Protein AF-C7JCH3-F1 (afdb_monomer_lite)

Organism: Acetobacter pasteurianus (strain NBRC 105184 / IFO 3283-01) (NCBI:txid634452)

Secondary structure (DSSP, 8-state):
---EEEEESSHHHHHHHHHHHHHHHTSTTTTTS-TTTTSS-EEEEE-SSHHHHHHHHHHHHHHHHHHS-EEEEE-SSHHHHHHHHHHHHHHHHTT----BTTTEEESBTTB-GGGGS-HHHHHHHHHH-GGGEEEEEE-TTS-EEEEEE-GGGHHHHHHHHHHHHHT-SSSGGGHHHHHHHHHHHHHHHHHHHHHHS---

pLDDT: mean 92.17, std 7.82, range [43.47, 97.75]

Structure (mmCIF, N/CA/C/O backbone):
data_AF-C7JCH3-F1
#
_entry.id   AF-C7JCH3-F1
#
loop_
_atom_site.group_PDB
_atom_site.id
_atom_site.type_symbol
_atom_site.label_atom_id
_atom_site.label_alt_id
_atom_site.label_comp_id
_atom_s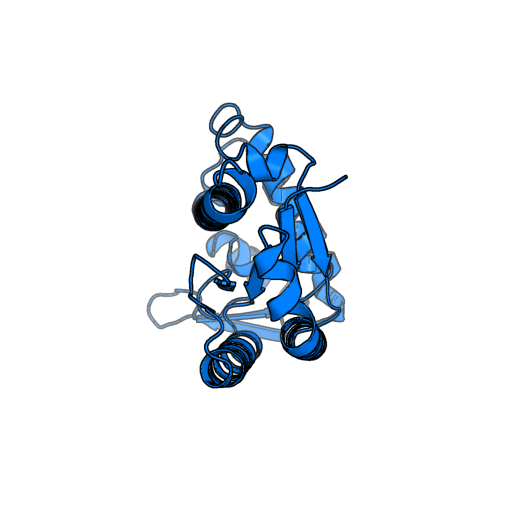ite.label_asym_id
_atom_site.label_entity_id
_atom_site.label_seq_id
_atom_site.pdbx_PDB_ins_code
_atom_site.Cartn_x
_atom_site.Cartn_y
_atom_site.Cartn_z
_atom_site.occupancy
_atom_site.B_iso_or_equiv
_atom_site.auth_seq_id
_atom_site.auth_comp_id
_atom_site.auth_asym_id
_atom_site.auth_atom_id
_atom_site.pdbx_PDB_model_num
ATOM 1 N N . MET A 1 1 ? 6.488 8.871 21.820 1.00 61.84 1 MET A N 1
ATOM 2 C CA . MET A 1 1 ? 5.880 7.524 21.745 1.00 61.84 1 MET A CA 1
ATOM 3 C C . MET A 1 1 ? 4.882 7.584 20.605 1.00 61.84 1 MET A C 1
ATOM 5 O O . MET A 1 1 ? 4.050 8.482 20.638 1.00 61.84 1 MET A O 1
ATOM 9 N N . ASN A 1 2 ? 5.006 6.721 19.597 1.00 82.06 2 ASN A N 1
ATOM 10 C CA . ASN A 1 2 ? 4.176 6.793 18.390 1.00 82.06 2 ASN A CA 1
ATOM 11 C C . ASN A 1 2 ? 2.695 6.569 18.735 1.00 82.06 2 ASN A C 1
ATOM 13 O O . ASN A 1 2 ? 2.375 5.696 19.550 1.00 82.06 2 ASN A O 1
ATOM 17 N N . LYS A 1 3 ? 1.810 7.371 18.138 1.00 92.25 3 LYS A N 1
ATOM 18 C CA . LYS A 1 3 ? 0.365 7.382 18.418 1.00 92.25 3 LYS A CA 1
ATOM 19 C C . LYS A 1 3 ? -0.418 6.491 17.459 1.00 92.25 3 LYS A C 1
ATOM 21 O O . LYS A 1 3 ? -1.406 5.887 17.855 1.00 92.25 3 LYS A O 1
ATOM 26 N N . TYR A 1 4 ? 0.040 6.373 16.222 1.00 96.25 4 TYR A N 1
ATOM 27 C CA . TYR A 1 4 ? -0.676 5.704 15.142 1.00 96.25 4 TYR A CA 1
ATOM 28 C C . TYR A 1 4 ? 0.063 4.438 14.708 1.00 96.25 4 TYR A C 1
ATOM 30 O O . TYR A 1 4 ? 1.295 4.402 14.719 1.00 96.25 4 TYR A O 1
ATOM 38 N N . ASN A 1 5 ? -0.686 3.418 14.293 1.00 96.56 5 ASN A N 1
ATOM 39 C CA . ASN A 1 5 ? -0.143 2.169 13.769 1.00 96.56 5 ASN A CA 1
ATOM 40 C C . ASN A 1 5 ? -0.661 1.908 12.349 1.00 96.56 5 ASN A C 1
ATOM 42 O O . ASN A 1 5 ? -1.865 1.982 12.094 1.00 96.56 5 ASN A O 1
ATOM 46 N N . VAL A 1 6 ? 0.240 1.518 11.455 1.00 97.38 6 VAL A N 1
ATOM 47 C CA . VAL A 1 6 ? -0.080 0.952 10.143 1.00 97.38 6 VAL A CA 1
ATOM 48 C C . VAL A 1 6 ? 0.558 -0.428 10.078 1.00 97.38 6 VAL A C 1
ATOM 50 O O . VAL A 1 6 ? 1.779 -0.550 10.096 1.00 97.38 6 VAL A O 1
ATOM 53 N N . ILE A 1 7 ? -0.263 -1.472 10.066 1.00 97.00 7 ILE A N 1
ATOM 54 C CA . ILE A 1 7 ? 0.194 -2.858 9.965 1.00 97.00 7 ILE A CA 1
ATOM 55 C C . ILE A 1 7 ? 0.192 -3.236 8.490 1.00 97.00 7 ILE A C 1
ATOM 57 O O . ILE A 1 7 ? -0.827 -3.060 7.827 1.00 97.00 7 ILE A O 1
ATOM 61 N N . VAL A 1 8 ? 1.307 -3.754 7.992 1.00 96.00 8 VAL A N 1
ATOM 62 C CA . VAL A 1 8 ? 1.472 -4.164 6.591 1.00 96.00 8 VAL A CA 1
ATOM 63 C C . VAL A 1 8 ? 1.872 -5.636 6.509 1.00 96.00 8 VAL A C 1
ATOM 65 O O . VAL A 1 8 ? 2.321 -6.218 7.503 1.00 96.00 8 VAL A O 1
ATOM 68 N N . GLU A 1 9 ? 1.706 -6.250 5.338 1.00 92.06 9 GLU A N 1
ATOM 69 C CA . GLU A 1 9 ? 2.028 -7.664 5.141 1.00 92.06 9 GLU A CA 1
ATOM 70 C C . GLU A 1 9 ? 3.533 -7.921 5.278 1.00 92.06 9 GLU A C 1
ATOM 72 O O . GLU A 1 9 ? 3.932 -8.804 6.045 1.00 92.06 9 GLU A O 1
ATOM 77 N N . GLY A 1 10 ? 4.376 -7.125 4.614 1.00 90.94 10 GLY A N 1
ATOM 78 C CA . GLY A 1 10 ? 5.826 -7.307 4.609 1.00 90.94 10 GLY A CA 1
ATOM 79 C C . GLY A 1 10 ? 6.649 -6.021 4.703 1.00 90.94 10 GLY A C 1
ATOM 80 O O . GLY A 1 10 ? 6.156 -4.901 4.590 1.00 90.94 10 GLY A O 1
ATOM 81 N N . GLU A 1 11 ? 7.958 -6.202 4.891 1.00 91.12 11 GLU A N 1
ATOM 82 C CA . GLU A 1 11 ? 8.949 -5.117 4.953 1.00 91.12 11 GLU A CA 1
ATOM 83 C C . GLU A 1 11 ? 8.968 -4.272 3.667 1.00 91.12 11 GLU A C 1
ATOM 85 O O . GLU A 1 11 ? 9.171 -3.060 3.696 1.00 91.12 11 GLU A O 1
ATOM 90 N N . THR A 1 12 ? 8.728 -4.904 2.518 1.00 91.81 12 THR A N 1
ATOM 91 C CA . THR A 1 12 ? 8.679 -4.218 1.224 1.00 91.81 12 THR A CA 1
ATOM 92 C C . THR A 1 12 ? 7.566 -3.167 1.188 1.00 91.81 12 THR A C 1
A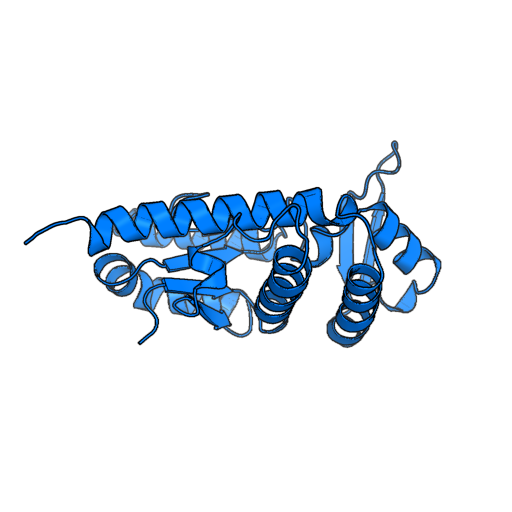TOM 94 O O . THR A 1 12 ? 7.804 -2.052 0.722 1.00 91.81 12 THR A O 1
ATOM 97 N N . ASP A 1 13 ? 6.400 -3.455 1.766 1.00 93.56 13 ASP A N 1
ATOM 98 C CA . ASP A 1 13 ? 5.263 -2.532 1.785 1.00 93.56 13 ASP A CA 1
ATOM 99 C C . ASP A 1 13 ? 5.564 -1.286 2.614 1.00 93.56 13 ASP A C 1
ATOM 101 O O . ASP A 1 13 ? 5.390 -0.157 2.149 1.00 93.56 13 ASP A O 1
ATOM 105 N N . SER A 1 14 ? 6.074 -1.473 3.836 1.00 94.31 14 SER A N 1
ATOM 106 C CA . SER A 1 14 ? 6.432 -0.353 4.712 1.00 94.31 14 SER A CA 1
ATOM 107 C C . SER A 1 14 ? 7.523 0.515 4.086 1.00 94.31 14 SER A C 1
ATOM 109 O O . SER A 1 14 ? 7.467 1.748 4.192 1.00 94.31 14 SER A O 1
ATOM 111 N N . PHE A 1 15 ? 8.475 -0.100 3.377 1.00 95.25 15 PHE A N 1
ATOM 112 C CA . PHE A 1 15 ? 9.523 0.617 2.664 1.00 95.25 15 PHE A CA 1
ATOM 113 C C . PHE A 1 15 ? 8.972 1.443 1.499 1.00 95.25 15 PHE A C 1
ATOM 115 O O . PHE A 1 15 ? 9.286 2.635 1.410 1.00 95.25 15 PHE A O 1
ATOM 122 N N . TYR A 1 16 ? 8.123 0.860 0.643 1.00 96.88 16 TYR A N 1
ATOM 123 C CA . TYR A 1 16 ? 7.486 1.596 -0.450 1.00 96.88 16 TYR A CA 1
ATOM 124 C C . TYR A 1 16 ? 6.671 2.780 0.067 1.00 96.88 16 TYR A C 1
ATOM 126 O O . TYR A 1 16 ? 6.876 3.897 -0.409 1.00 96.88 16 TYR A O 1
ATOM 134 N N . ILE A 1 17 ? 5.808 2.568 1.069 1.00 95.88 17 ILE A N 1
ATOM 135 C CA . ILE A 1 17 ? 4.979 3.641 1.642 1.00 95.88 17 ILE A CA 1
ATOM 136 C C . ILE A 1 17 ? 5.868 4.768 2.167 1.00 95.88 17 ILE A C 1
ATOM 138 O O . ILE A 1 17 ? 5.665 5.929 1.816 1.00 95.88 17 ILE A O 1
ATOM 142 N N . SER A 1 18 ? 6.887 4.430 2.960 1.00 94.44 18 SER A N 1
ATOM 143 C CA . SER A 1 18 ? 7.780 5.422 3.567 1.00 94.44 18 SER A CA 1
ATOM 144 C C . SER A 1 18 ? 8.562 6.214 2.516 1.00 94.44 18 SER A C 1
ATOM 146 O O . SER A 1 18 ? 8.701 7.436 2.622 1.00 94.44 18 SER A O 1
ATOM 148 N N . LYS A 1 19 ? 9.073 5.537 1.481 1.00 95.88 19 LYS A N 1
ATOM 149 C CA . LYS A 1 19 ? 9.843 6.183 0.412 1.00 95.88 19 LYS A CA 1
ATOM 150 C C . LYS A 1 19 ? 8.973 7.047 -0.479 1.00 95.88 19 LYS A C 1
ATOM 152 O O . LYS A 1 19 ? 9.325 8.200 -0.706 1.00 95.88 19 LYS A O 1
ATOM 157 N N . VAL A 1 20 ? 7.831 6.536 -0.928 1.00 95.69 20 VAL A N 1
ATOM 158 C CA . VAL A 1 20 ? 6.910 7.303 -1.768 1.00 95.69 20 VAL A CA 1
ATOM 159 C C . VAL A 1 20 ? 6.357 8.507 -1.014 1.00 95.69 20 VAL A C 1
ATOM 161 O O . VAL A 1 20 ? 6.363 9.605 -1.566 1.00 95.69 20 VAL A O 1
ATOM 164 N N . LEU A 1 21 ? 5.986 8.352 0.260 1.00 94.12 21 LEU A N 1
ATOM 165 C CA . LEU A 1 21 ? 5.594 9.482 1.100 1.00 94.12 21 LEU A CA 1
ATOM 166 C C . LEU A 1 21 ? 6.713 10.531 1.176 1.00 94.12 21 LEU A C 1
ATOM 168 O O . LEU A 1 21 ? 6.453 11.712 0.982 1.00 94.12 21 LEU A O 1
ATOM 172 N N . SER A 1 22 ? 7.971 10.117 1.369 1.00 92.69 22 SER A N 1
ATOM 173 C CA . SER A 1 22 ? 9.110 11.047 1.380 1.00 92.69 22 SER A CA 1
ATOM 174 C C . SER A 1 22 ? 9.304 11.787 0.051 1.00 92.69 22 SER A C 1
ATOM 176 O O . SER A 1 22 ? 9.667 12.964 0.064 1.00 92.69 22 SER A O 1
ATOM 178 N N . ILE A 1 23 ? 9.074 11.126 -1.087 1.00 93.38 23 ILE A N 1
ATOM 179 C CA . ILE A 1 23 ? 9.157 11.750 -2.417 1.00 93.38 23 ILE A CA 1
ATOM 180 C C . ILE A 1 23 ? 8.022 12.764 -2.589 1.00 93.38 23 ILE A C 1
ATOM 182 O O . ILE A 1 23 ? 8.270 13.915 -2.946 1.00 93.38 23 ILE A O 1
ATOM 186 N N . ILE A 1 24 ? 6.789 12.359 -2.278 1.00 91.75 24 ILE A N 1
ATOM 187 C CA . ILE A 1 24 ? 5.594 13.191 -2.444 1.00 91.75 24 ILE A CA 1
ATOM 188 C C . ILE A 1 24 ? 5.641 14.413 -1.518 1.00 91.75 24 ILE A C 1
ATOM 190 O O . ILE A 1 24 ? 5.388 15.526 -1.974 1.00 91.75 24 ILE A O 1
ATOM 194 N N . SER A 1 25 ? 6.035 14.252 -0.251 1.00 87.88 25 SER A N 1
ATOM 195 C CA . SER A 1 25 ? 6.087 15.359 0.717 1.00 87.88 25 SER A CA 1
ATOM 196 C C . SER A 1 25 ? 7.153 16.415 0.392 1.00 87.88 25 SER A C 1
ATOM 198 O O . SER A 1 25 ? 7.077 17.531 0.900 1.00 87.88 25 SER A O 1
ATOM 200 N N . LYS A 1 26 ? 8.137 16.105 -0.466 1.00 86.81 26 LYS A N 1
ATOM 201 C CA . LYS A 1 26 ? 9.103 17.095 -0.986 1.00 86.81 26 LYS A CA 1
ATOM 202 C C . LYS A 1 26 ? 8.534 17.939 -2.127 1.00 86.81 26 LYS A C 1
ATOM 204 O O . LYS A 1 26 ? 9.106 18.979 -2.449 1.00 86.81 26 LYS A O 1
ATOM 209 N N . SER A 1 27 ? 7.440 17.504 -2.752 1.00 82.00 27 SER A N 1
ATOM 210 C CA . SER A 1 27 ? 6.769 18.277 -3.792 1.00 82.00 27 SER A CA 1
ATOM 211 C C . SER A 1 27 ? 5.976 19.423 -3.177 1.00 82.00 27 SER A C 1
ATOM 213 O O . SER A 1 27 ? 5.147 19.207 -2.294 1.00 82.00 27 SER A O 1
ATOM 215 N N . ALA A 1 28 ? 6.147 20.634 -3.710 1.00 71.56 28 ALA A N 1
ATOM 216 C CA . ALA A 1 28 ? 5.349 21.797 -3.316 1.00 71.56 28 ALA A CA 1
ATOM 217 C C . ALA A 1 28 ? 3.836 21.583 -3.524 1.00 71.56 28 ALA A C 1
ATOM 219 O O . ALA A 1 28 ? 3.025 22.215 -2.858 1.00 71.56 28 ALA A O 1
ATOM 220 N N . GLN A 1 29 ? 3.447 20.677 -4.427 1.00 71.44 29 GLN A N 1
ATOM 221 C CA . GLN A 1 29 ? 2.043 20.350 -4.694 1.00 71.44 29 GLN A CA 1
ATOM 222 C C . GLN A 1 29 ? 1.408 19.516 -3.569 1.00 71.44 29 GLN A C 1
ATOM 224 O O . GLN A 1 29 ? 0.185 19.478 -3.464 1.00 71.44 29 GLN A O 1
ATOM 229 N N . CYS A 1 30 ? 2.215 18.813 -2.763 1.00 70.12 30 CYS A N 1
ATOM 230 C CA . CYS A 1 30 ? 1.737 17.793 -1.826 1.00 70.12 30 CYS A CA 1
ATOM 231 C C . CYS A 1 30 ? 2.301 17.910 -0.397 1.00 70.12 30 CYS A C 1
ATOM 233 O O . CYS A 1 30 ? 1.988 17.067 0.444 1.00 70.12 30 CYS A O 1
ATOM 235 N N . SER A 1 31 ? 3.101 18.939 -0.097 1.00 62.41 31 SER A N 1
ATOM 236 C CA . SER A 1 31 ? 3.866 19.059 1.156 1.00 62.41 31 SER A CA 1
ATOM 237 C C . SER A 1 31 ? 3.024 19.121 2.439 1.00 62.41 31 SER A C 1
ATOM 239 O O . SER A 1 31 ? 3.555 18.877 3.517 1.00 62.41 31 SER A O 1
ATOM 241 N N . GLU A 1 32 ? 1.721 19.401 2.343 1.00 67.50 32 GLU A N 1
ATOM 242 C CA . GLU A 1 32 ? 0.796 19.470 3.490 1.00 67.50 32 GLU A CA 1
ATOM 243 C C . GLU A 1 32 ? -0.350 18.442 3.430 1.00 67.50 32 GLU A C 1
ATOM 245 O O . GLU A 1 32 ? -1.277 18.494 4.233 1.00 67.50 32 GLU A O 1
ATOM 250 N N . VAL A 1 33 ? -0.321 17.495 2.486 1.00 77.69 33 VAL A N 1
ATOM 251 C CA . VAL A 1 33 ? -1.497 16.648 2.199 1.00 77.69 33 VAL A CA 1
ATOM 252 C C . VAL A 1 33 ? -1.687 15.520 3.224 1.00 77.69 33 VAL A C 1
ATOM 254 O O . VAL A 1 33 ? -2.805 15.038 3.395 1.00 77.69 33 VAL A O 1
ATOM 257 N N . PHE A 1 34 ? -0.628 15.122 3.941 1.00 91.12 34 PHE A N 1
ATOM 258 C CA . PHE A 1 34 ? -0.654 13.973 4.859 1.00 91.12 34 PHE A CA 1
ATOM 259 C C . PHE A 1 34 ? -0.034 14.297 6.233 1.00 91.12 34 PHE A C 1
ATOM 261 O O . PHE A 1 34 ? 1.083 13.845 6.528 1.00 91.12 34 PHE A O 1
ATOM 268 N N . PRO A 1 35 ? -0.695 15.126 7.065 1.00 90.38 35 PRO A N 1
ATOM 269 C CA . PRO A 1 35 ? -0.142 15.589 8.337 1.00 90.38 35 PRO A CA 1
ATOM 270 C C . PRO A 1 35 ? 0.126 14.462 9.343 1.00 90.38 35 PRO A C 1
ATOM 272 O O . PRO A 1 35 ? 1.154 14.499 10.016 1.00 90.38 35 PRO A O 1
ATOM 275 N N . ILE A 1 36 ? -0.736 13.446 9.445 1.00 93.88 36 ILE A N 1
ATOM 276 C CA . ILE A 1 36 ? -0.541 12.300 10.342 1.00 93.88 36 ILE A CA 1
ATOM 277 C C . ILE A 1 36 ? 0.586 11.422 9.814 1.00 93.88 36 ILE A C 1
ATOM 279 O O . ILE A 1 36 ? 1.542 11.171 10.550 1.00 93.88 36 ILE A O 1
ATOM 283 N N . LEU A 1 37 ? 0.521 10.994 8.550 1.00 93.56 37 LEU A N 1
ATOM 284 C CA . LEU A 1 37 ? 1.547 10.127 7.962 1.00 93.56 37 LEU A CA 1
ATOM 285 C C . LEU A 1 37 ? 2.943 10.764 7.985 1.00 93.56 37 LEU A C 1
ATOM 287 O O . LEU A 1 37 ? 3.929 10.059 8.191 1.00 93.56 37 LEU A O 1
ATOM 291 N N . SER A 1 38 ? 3.028 12.092 7.862 1.00 89.69 38 SER A N 1
ATOM 292 C CA . SER A 1 38 ? 4.299 12.831 7.892 1.00 89.69 38 SER A CA 1
ATOM 293 C C . SER A 1 38 ? 4.731 13.290 9.295 1.00 89.69 38 SER A C 1
ATOM 295 O O . SER A 1 38 ? 5.828 13.823 9.444 1.00 89.69 38 SER A O 1
ATOM 297 N N . SER A 1 39 ? 3.911 13.094 10.335 1.00 89.31 39 SER A N 1
ATOM 298 C CA . SER A 1 39 ? 4.164 13.632 11.689 1.00 89.31 39 SER A CA 1
ATOM 299 C C . SER A 1 39 ? 5.319 12.974 12.450 1.00 89.31 39 SER A C 1
ATOM 301 O O . SER A 1 39 ? 5.774 13.513 13.458 1.00 89.31 39 SER A O 1
ATOM 303 N N . GLY A 1 40 ? 5.751 11.781 12.034 1.00 88.44 40 GLY A N 1
ATOM 304 C CA . GLY A 1 40 ? 6.645 10.928 12.825 1.00 88.44 40 GLY A CA 1
ATOM 305 C C . GLY A 1 40 ? 5.956 10.187 13.983 1.00 88.44 40 GLY A C 1
ATOM 306 O O . GLY A 1 40 ? 6.592 9.358 14.626 1.00 88.44 40 GLY A O 1
ATOM 307 N N . ASP A 1 41 ? 4.656 10.411 14.220 1.00 92.69 41 ASP A N 1
ATOM 308 C CA . ASP A 1 41 ? 3.870 9.693 15.236 1.00 92.69 41 ASP A CA 1
ATOM 309 C C . ASP A 1 41 ? 3.304 8.348 14.716 1.00 92.69 41 ASP A C 1
ATOM 311 O O . ASP A 1 41 ? 2.563 7.678 15.443 1.00 92.69 41 ASP A O 1
ATOM 315 N N . VAL A 1 42 ? 3.625 7.936 13.482 1.00 95.19 42 VAL A N 1
ATOM 316 C CA . VAL A 1 42 ? 3.149 6.689 12.854 1.00 95.19 42 VAL A CA 1
ATOM 317 C C . VAL A 1 42 ? 4.205 5.589 12.943 1.00 95.19 42 VAL A C 1
ATOM 319 O O . VAL A 1 42 ? 5.351 5.777 12.547 1.00 95.19 42 VAL A O 1
ATOM 322 N N . SER A 1 43 ? 3.800 4.413 13.424 1.00 95.19 43 SER A N 1
ATOM 323 C CA . SER A 1 43 ? 4.601 3.186 13.355 1.00 95.19 43 SER A CA 1
ATOM 324 C C . SER A 1 43 ? 4.111 2.311 12.211 1.00 95.19 43 SER A C 1
ATOM 326 O O . SER A 1 43 ? 2.946 1.910 12.213 1.00 95.19 43 SER A O 1
ATOM 328 N N . PHE A 1 44 ? 5.003 1.964 11.288 1.00 94.88 44 PHE A N 1
ATOM 329 C CA . PHE A 1 44 ? 4.768 0.889 10.329 1.00 94.88 44 PHE A CA 1
ATOM 330 C C . PHE A 1 44 ? 5.215 -0.435 10.951 1.00 94.88 44 PHE A C 1
ATOM 332 O O . PHE A 1 44 ? 6.336 -0.532 11.445 1.00 94.88 44 PHE A O 1
ATOM 339 N N . LEU A 1 45 ? 4.318 -1.419 10.981 1.00 94.69 45 LEU A N 1
ATOM 340 C CA . LEU A 1 45 ? 4.526 -2.722 11.608 1.00 94.69 45 LEU A CA 1
ATOM 341 C C . LEU A 1 45 ? 4.364 -3.815 10.548 1.00 94.69 45 LEU A C 1
ATOM 343 O O . LEU A 1 45 ? 3.241 -4.185 10.207 1.00 94.69 45 LEU A O 1
ATOM 347 N N . ASP A 1 46 ? 5.469 -4.336 10.033 1.00 92.94 46 ASP A N 1
ATOM 348 C CA . ASP A 1 46 ? 5.469 -5.498 9.145 1.00 92.94 46 ASP A CA 1
ATOM 349 C C . ASP A 1 46 ? 5.243 -6.799 9.929 1.00 92.94 46 ASP A C 1
ATOM 351 O O . ASP A 1 46 ? 5.610 -6.911 11.101 1.00 92.94 46 ASP A O 1
ATOM 355 N N . GLN A 1 47 ? 4.578 -7.773 9.304 1.00 93.50 47 GLN A N 1
ATOM 356 C CA . GLN A 1 47 ? 4.259 -9.060 9.940 1.00 93.50 47 GLN A CA 1
ATOM 357 C C . GLN A 1 47 ? 4.963 -10.252 9.277 1.00 93.50 47 GLN A C 1
ATOM 359 O O . GLN A 1 47 ? 4.790 -11.391 9.705 1.00 93.50 47 GLN A O 1
ATOM 364 N N . GLY A 1 48 ? 5.787 -10.024 8.252 1.00 87.69 48 GLY A N 1
ATOM 365 C CA . GLY A 1 48 ? 6.523 -11.091 7.570 1.00 87.69 48 GLY A CA 1
ATOM 366 C C . GLY A 1 48 ? 5.618 -12.052 6.790 1.00 87.69 48 GLY A C 1
ATOM 367 O O . GLY A 1 48 ? 5.893 -13.250 6.735 1.00 87.69 48 GLY A O 1
ATOM 368 N N . GLY A 1 49 ? 4.527 -11.537 6.221 1.00 89.31 49 GLY A N 1
ATOM 369 C CA . GLY A 1 49 ? 3.621 -12.245 5.323 1.00 89.31 49 GLY A CA 1
ATOM 370 C C . GLY A 1 49 ? 2.174 -12.325 5.813 1.00 89.31 49 GLY A C 1
ATOM 371 O O . GLY A 1 49 ? 1.864 -12.203 7.002 1.00 89.31 49 GLY A O 1
ATOM 372 N N . VAL A 1 50 ? 1.277 -12.606 4.867 1.00 90.38 50 VAL A N 1
ATOM 373 C CA . VAL A 1 50 ? -0.182 -12.571 5.049 1.00 90.38 50 VAL A CA 1
ATOM 374 C C . VAL A 1 50 ? -0.694 -13.483 6.184 1.00 90.38 50 VAL A C 1
ATOM 376 O O . VAL A 1 50 ? -1.590 -13.109 6.942 1.00 90.38 50 VAL A O 1
ATOM 379 N N . SER A 1 51 ? -0.099 -14.670 6.362 1.00 91.69 51 SER A N 1
ATOM 380 C CA . SER A 1 51 ? -0.503 -15.636 7.399 1.00 91.69 51 SER A CA 1
ATOM 381 C C . SER A 1 51 ? -0.163 -15.149 8.807 1.00 91.69 51 SER A C 1
ATOM 383 O O . SER A 1 51 ? -0.967 -15.287 9.732 1.00 91.69 51 SER A O 1
ATOM 385 N N . ASN A 1 52 ? 1.021 -14.558 8.967 1.00 94.44 52 ASN A N 1
ATOM 386 C CA . ASN A 1 52 ? 1.461 -13.992 10.237 1.00 94.44 52 ASN A CA 1
ATOM 387 C C . ASN A 1 52 ? 0.637 -12.753 10.580 1.00 94.44 52 ASN A C 1
ATOM 389 O O . ASN A 1 52 ? 0.194 -12.620 11.722 1.00 94.44 52 ASN A O 1
ATOM 393 N N . LEU A 1 53 ? 0.340 -11.911 9.582 1.00 95.88 53 LEU A N 1
ATOM 394 C CA . LEU A 1 53 ? -0.570 -10.780 9.738 1.00 95.88 53 LEU A CA 1
ATOM 395 C C . LEU A 1 53 ? -1.933 -11.240 10.261 1.00 95.88 53 LEU A C 1
ATOM 397 O O . LEU A 1 53 ? -2.426 -10.703 11.254 1.00 95.88 53 LEU A O 1
ATOM 401 N N . ALA A 1 54 ? -2.522 -12.274 9.654 1.00 96.06 54 ALA A N 1
ATOM 402 C CA . ALA A 1 54 ? -3.804 -12.810 10.099 1.00 96.06 54 ALA A CA 1
ATOM 403 C C . ALA A 1 54 ? -3.753 -13.294 11.561 1.00 96.06 54 ALA A C 1
ATOM 405 O O . ALA A 1 54 ? -4.639 -12.971 12.357 1.00 96.06 54 ALA A O 1
ATOM 406 N N . GLY A 1 55 ? -2.709 -14.043 11.932 1.00 96.81 55 GLY A N 1
ATOM 407 C CA . GLY A 1 55 ? -2.504 -14.526 13.301 1.00 96.81 55 GLY A CA 1
ATOM 408 C C . GLY A 1 55 ? -2.342 -13.392 14.318 1.00 96.81 55 GLY A C 1
ATOM 409 O O . GLY A 1 55 ? -2.976 -13.418 15.380 1.00 96.81 55 GLY A O 1
ATOM 410 N N . PHE A 1 56 ? -1.553 -12.374 13.967 1.00 96.94 56 PHE A N 1
ATOM 411 C CA . PHE A 1 56 ? -1.354 -11.181 14.783 1.00 96.94 56 PHE A CA 1
ATOM 412 C C . PHE A 1 56 ? -2.679 -10.449 15.012 1.00 96.94 56 PHE A C 1
ATOM 414 O O . PHE A 1 56 ? -3.099 -10.294 16.159 1.00 96.94 56 PHE A O 1
ATOM 421 N N . VAL A 1 57 ? -3.393 -10.090 13.938 1.00 96.88 57 VAL A N 1
ATOM 422 C CA . VAL A 1 57 ? -4.660 -9.343 14.017 1.00 96.88 57 VAL A CA 1
ATOM 423 C C . VAL A 1 57 ? -5.698 -10.104 14.847 1.00 96.88 57 VAL A C 1
ATOM 425 O O . VAL A 1 57 ? -6.313 -9.526 15.741 1.00 96.88 57 VAL A O 1
ATOM 428 N N . LYS A 1 58 ? -5.860 -11.418 14.649 1.00 97.00 58 LYS A N 1
ATOM 429 C CA . LYS A 1 58 ? -6.802 -12.219 15.459 1.00 97.00 58 LYS A CA 1
ATOM 430 C C . LYS A 1 58 ? -6.511 -12.173 16.960 1.00 97.00 58 LYS A C 1
ATOM 432 O O . LYS A 1 58 ? -7.446 -12.249 17.761 1.00 97.00 58 LYS A O 1
ATOM 437 N N . SER A 1 59 ? -5.234 -12.084 17.321 1.00 96.38 59 SER A N 1
ATOM 438 C CA . SER A 1 59 ? -4.769 -12.173 18.705 1.00 96.38 59 SER A CA 1
ATOM 439 C C . SER A 1 59 ? -4.749 -10.816 19.408 1.00 96.38 59 SER A C 1
ATOM 441 O O . SER A 1 59 ? -4.991 -10.752 20.611 1.00 96.38 59 SER A O 1
ATOM 443 N N . THR A 1 60 ? -4.472 -9.731 18.678 1.00 96.25 60 THR A N 1
ATOM 444 C CA . THR A 1 60 ? -4.152 -8.425 19.279 1.00 96.25 60 THR A CA 1
ATOM 445 C C . THR A 1 60 ? -5.150 -7.322 18.942 1.00 96.25 60 THR A C 1
ATOM 447 O O . THR A 1 60 ? -5.316 -6.394 19.736 1.00 96.25 60 THR A O 1
ATOM 450 N N . TYR A 1 61 ? -5.846 -7.412 17.804 1.00 96.25 61 TYR A N 1
ATOM 451 C CA . TYR A 1 61 ? -6.597 -6.288 17.242 1.00 96.25 61 TYR A CA 1
ATOM 452 C C . TYR A 1 61 ? -7.686 -5.763 18.176 1.00 96.25 61 TYR A C 1
ATOM 454 O O . TYR A 1 61 ? -7.834 -4.554 18.316 1.00 96.25 61 TYR A O 1
ATOM 462 N N . GLU A 1 62 ? -8.381 -6.654 18.892 1.00 95.88 62 GLU A N 1
ATOM 463 C CA . GLU A 1 62 ? -9.406 -6.273 19.871 1.00 95.88 62 GLU A CA 1
ATOM 464 C C . GLU A 1 62 ? -8.889 -5.280 20.923 1.00 95.88 62 GLU A C 1
ATOM 466 O O . GLU A 1 62 ? -9.613 -4.371 21.337 1.00 95.88 62 GLU A O 1
ATOM 471 N N . PHE A 1 63 ? -7.652 -5.472 21.374 1.00 95.25 63 PHE A N 1
ATOM 472 C CA . PHE A 1 63 ? -7.025 -4.626 22.380 1.00 95.25 63 PHE A CA 1
ATOM 473 C C . PHE A 1 63 ? -6.493 -3.347 21.735 1.00 95.25 63 PHE A C 1
ATOM 475 O O . PHE A 1 63 ? -6.781 -2.250 22.212 1.00 95.25 63 PHE A O 1
ATOM 482 N N . ILE A 1 64 ? -5.809 -3.479 20.592 1.00 94.31 64 ILE A N 1
ATOM 483 C CA . ILE A 1 64 ? -5.195 -2.351 19.882 1.00 94.31 64 ILE A CA 1
ATOM 484 C C . ILE A 1 64 ? -6.237 -1.283 19.539 1.00 94.31 64 ILE A C 1
ATOM 486 O O . ILE A 1 64 ? -6.038 -0.118 19.877 1.00 94.31 64 ILE A O 1
ATOM 490 N N . ILE A 1 65 ? -7.376 -1.653 18.942 1.00 93.12 65 ILE A N 1
ATOM 491 C CA . ILE A 1 65 ? -8.370 -0.670 18.470 1.00 93.12 65 ILE A CA 1
ATOM 492 C C . ILE A 1 65 ? -9.047 0.138 19.581 1.00 93.12 65 ILE A C 1
ATOM 494 O O . ILE A 1 65 ? -9.756 1.111 19.290 1.00 93.12 65 ILE A O 1
ATOM 498 N N . LYS A 1 66 ? -8.916 -0.292 20.839 1.00 92.50 66 LYS A N 1
ATOM 499 C CA . LYS A 1 66 ? -9.454 0.419 22.004 1.00 92.50 66 LYS A CA 1
ATOM 500 C C . LYS A 1 66 ? -8.485 1.501 22.488 1.00 92.50 66 LYS A C 1
ATOM 502 O O . LYS A 1 66 ? -8.938 2.477 23.075 1.00 92.50 66 LYS A O 1
ATOM 507 N N . GLU A 1 67 ? -7.192 1.354 22.200 1.00 92.94 67 GLU A N 1
ATOM 508 C CA . GLU A 1 67 ? -6.127 2.196 22.756 1.00 92.94 67 GLU A CA 1
ATOM 509 C C . GLU A 1 67 ? -5.400 3.049 21.713 1.00 92.94 67 GLU A C 1
ATOM 511 O O . GLU A 1 67 ? -4.924 4.141 22.034 1.00 92.94 67 GLU A O 1
ATOM 516 N N . ARG A 1 68 ? -5.284 2.570 20.467 1.00 94.06 68 ARG A N 1
ATOM 517 C CA . ARG A 1 68 ? -4.536 3.253 19.404 1.00 94.06 68 ARG A CA 1
ATOM 518 C C . ARG A 1 68 ? -5.212 3.146 18.038 1.00 94.06 68 ARG A C 1
ATOM 520 O O . ARG A 1 68 ? -5.712 2.074 17.693 1.00 94.06 68 ARG A O 1
ATOM 527 N N . PRO A 1 69 ? -5.186 4.224 17.235 1.00 95.94 69 PRO A N 1
ATOM 528 C CA . PRO A 1 69 ? -5.518 4.156 15.823 1.00 95.94 69 PRO A CA 1
ATOM 529 C C . PRO A 1 69 ? -4.643 3.127 15.118 1.00 95.94 69 PRO A C 1
ATOM 531 O O . PRO A 1 69 ? -3.414 3.176 15.213 1.00 95.94 69 PRO A O 1
ATOM 534 N N . CYS A 1 70 ? -5.277 2.191 14.426 1.00 96.50 70 CYS A N 1
ATOM 535 C CA . CYS A 1 70 ? -4.595 1.101 13.757 1.00 96.50 70 CYS A CA 1
ATOM 536 C C . CYS A 1 70 ? -5.289 0.757 12.444 1.00 96.50 70 CYS A C 1
ATOM 538 O O . CYS A 1 70 ? -6.462 0.380 12.441 1.00 96.50 70 CYS A O 1
ATOM 540 N N . ILE A 1 71 ? -4.542 0.871 11.348 1.00 97.75 71 ILE A N 1
ATOM 541 C CA . ILE A 1 71 ? -4.988 0.483 10.011 1.00 97.75 71 ILE A CA 1
ATOM 542 C C . ILE A 1 71 ? -4.176 -0.708 9.539 1.00 97.75 71 ILE A C 1
ATOM 544 O O . ILE A 1 71 ? -2.952 -0.706 9.644 1.00 97.75 71 ILE A O 1
ATOM 548 N N . ILE A 1 72 ? -4.864 -1.710 9.007 1.00 97.62 72 ILE A N 1
ATOM 549 C CA . ILE A 1 72 ? -4.240 -2.858 8.352 1.00 97.62 72 ILE A CA 1
ATOM 550 C C . ILE A 1 72 ? -4.245 -2.623 6.842 1.00 97.62 72 ILE A C 1
ATOM 552 O O . ILE A 1 72 ? -5.293 -2.372 6.252 1.00 97.62 72 ILE A O 1
ATOM 556 N N . VAL A 1 73 ? -3.082 -2.696 6.212 1.00 97.00 73 VAL A N 1
ATOM 557 C CA . VAL A 1 73 ? -2.933 -2.647 4.758 1.00 97.00 73 VAL A CA 1
ATOM 558 C C . VAL A 1 73 ? -2.820 -4.077 4.253 1.00 97.00 73 VAL A C 1
ATOM 56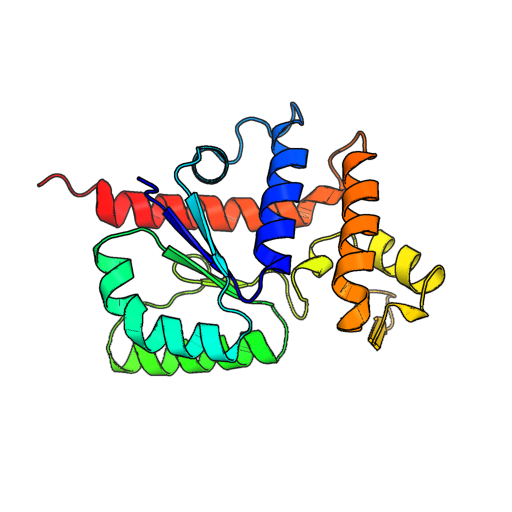0 O O . VAL A 1 73 ? -2.021 -4.851 4.775 1.00 97.00 73 VAL A O 1
ATOM 563 N N . LEU A 1 74 ? -3.647 -4.410 3.267 1.00 95.19 74 LEU A N 1
ATOM 564 C CA . LEU A 1 74 ? -3.645 -5.699 2.588 1.00 95.19 74 LEU A CA 1
ATOM 565 C C . LEU A 1 74 ? -3.378 -5.492 1.102 1.00 95.19 74 LEU A C 1
ATOM 567 O O . LEU A 1 74 ? -3.890 -4.538 0.497 1.00 95.19 74 LEU A O 1
ATOM 571 N N . ASP A 1 75 ? -2.656 -6.426 0.504 1.00 92.38 75 ASP A N 1
ATOM 572 C CA . ASP A 1 75 ? -2.547 -6.504 -0.943 1.00 92.38 75 ASP A CA 1
ATOM 573 C C . ASP A 1 75 ? -3.907 -6.862 -1.549 1.00 92.38 75 ASP A C 1
ATOM 575 O O . ASP A 1 75 ? -4.757 -7.524 -0.942 1.00 92.38 75 ASP A O 1
ATOM 579 N N . GLY A 1 76 ? -4.162 -6.387 -2.766 1.00 89.31 76 GLY A N 1
ATOM 580 C CA . GLY A 1 76 ? -5.418 -6.679 -3.454 1.00 89.31 76 GLY A CA 1
ATOM 581 C C . GLY A 1 76 ? -5.446 -8.043 -4.133 1.00 89.31 76 GLY A C 1
ATOM 582 O O . GLY A 1 76 ? -6.425 -8.341 -4.824 1.00 89.31 76 GLY A O 1
ATOM 583 N N . ASP A 1 77 ? -4.393 -8.840 -3.980 1.00 88.56 77 ASP A N 1
ATOM 584 C CA . ASP A 1 77 ? -4.252 -10.162 -4.574 1.00 88.56 77 ASP A CA 1
ATOM 585 C C . ASP A 1 77 ? -5.176 -11.211 -3.911 1.00 88.56 77 ASP A C 1
ATOM 587 O O . ASP A 1 77 ? -5.979 -10.930 -3.013 1.00 88.56 77 ASP A O 1
ATOM 591 N N . ASN A 1 78 ? -5.097 -12.461 -4.373 1.00 89.19 78 ASN A N 1
ATOM 592 C CA . ASN A 1 78 ? -5.931 -13.538 -3.836 1.00 89.19 78 ASN A CA 1
ATOM 593 C C . ASN A 1 78 ? -5.630 -13.846 -2.359 1.00 89.19 78 ASN A C 1
ATOM 595 O O . ASN A 1 78 ? -6.532 -14.268 -1.624 1.00 89.19 78 ASN A O 1
ATOM 599 N N . ALA A 1 79 ? -4.380 -13.672 -1.926 1.00 90.56 79 ALA A N 1
ATOM 600 C CA . ALA A 1 79 ? -3.952 -13.969 -0.569 1.00 90.56 79 ALA A CA 1
ATOM 601 C C . ALA A 1 79 ? -4.495 -12.920 0.414 1.00 90.56 79 ALA A C 1
ATOM 603 O O . ALA A 1 79 ? -5.158 -13.292 1.393 1.00 90.56 79 ALA A O 1
ATOM 604 N N . GLY A 1 80 ? -4.336 -11.635 0.096 1.00 92.44 80 GLY A N 1
ATOM 605 C CA . GLY A 1 80 ? -4.895 -10.519 0.854 1.00 92.44 80 GLY A CA 1
ATOM 606 C C . GLY A 1 80 ? -6.424 -10.571 0.914 1.00 92.44 80 GLY A C 1
ATOM 607 O O . GLY A 1 80 ? -7.012 -10.454 1.993 1.00 92.44 80 GLY A O 1
ATOM 608 N N . GLN A 1 81 ? -7.102 -10.880 -0.200 1.00 92.69 81 GLN A N 1
ATOM 609 C CA . GLN A 1 81 ? -8.564 -11.067 -0.212 1.00 92.69 81 GLN A CA 1
ATOM 610 C C . GLN A 1 81 ? -9.029 -12.233 0.672 1.00 92.69 81 GLN A C 1
ATOM 612 O O . GLN A 1 81 ? -10.064 -12.142 1.342 1.00 92.69 81 GLN A O 1
ATOM 617 N N . LYS A 1 82 ? -8.284 -13.343 0.694 1.00 94.56 82 LYS A N 1
ATOM 618 C CA . LYS A 1 82 ? -8.601 -14.486 1.558 1.00 94.56 82 LYS A CA 1
ATOM 619 C C . LYS A 1 82 ? -8.466 -14.108 3.034 1.00 94.56 82 LYS A C 1
ATOM 621 O O . LYS A 1 82 ? -9.392 -14.371 3.805 1.00 94.56 82 LYS A O 1
ATOM 626 N N . VAL A 1 83 ? -7.363 -13.456 3.408 1.00 95.25 83 VAL A N 1
ATOM 627 C CA . VAL A 1 83 ? -7.123 -13.008 4.788 1.00 95.25 83 VAL A CA 1
ATOM 628 C C . VAL A 1 83 ? -8.141 -11.961 5.221 1.00 95.25 83 VAL A C 1
ATOM 630 O O . VAL A 1 83 ? -8.678 -12.051 6.324 1.00 95.25 83 VAL A O 1
ATOM 633 N N . GLN A 1 84 ? -8.515 -11.040 4.336 1.00 95.25 84 GLN A N 1
ATOM 634 C CA . GLN A 1 84 ? -9.592 -10.089 4.588 1.00 95.25 84 GLN A CA 1
ATOM 635 C C . GLN A 1 84 ? -10.900 -10.796 4.979 1.00 95.25 84 GLN A C 1
ATOM 637 O O . GLN A 1 84 ? -11.513 -10.437 5.991 1.00 95.25 84 GLN A O 1
ATOM 642 N N . ARG A 1 85 ? -11.338 -11.799 4.202 1.00 96.19 85 ARG A N 1
ATOM 643 C CA . ARG A 1 85 ? -12.582 -12.547 4.476 1.00 96.19 85 ARG A CA 1
ATOM 644 C C . ARG A 1 85 ? -12.498 -13.320 5.787 1.00 96.19 85 ARG A C 1
ATOM 646 O O . ARG A 1 85 ? -13.452 -13.336 6.564 1.00 96.19 85 ARG A O 1
ATOM 653 N N . GLU A 1 86 ? -11.349 -13.935 6.040 1.00 96.88 86 GLU A N 1
ATOM 654 C CA . GLU A 1 86 ? -11.070 -14.673 7.269 1.00 96.88 86 GLU A CA 1
ATOM 655 C C . G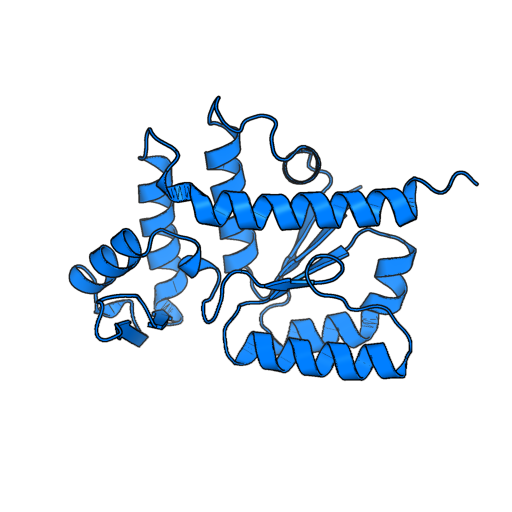LU A 1 86 ? -11.139 -13.771 8.511 1.00 96.88 86 GLU A C 1
ATOM 657 O O . GLU A 1 86 ? -11.807 -14.113 9.491 1.00 96.88 86 GLU A O 1
ATOM 662 N N . LEU A 1 87 ? -10.494 -12.602 8.461 1.00 97.31 87 LEU A N 1
ATOM 663 C CA . LEU A 1 87 ? -10.490 -11.628 9.551 1.00 97.31 87 LEU A CA 1
ATOM 664 C C . LEU A 1 87 ? -11.878 -11.036 9.790 1.00 97.31 87 LEU A C 1
ATOM 666 O O . LEU A 1 87 ? -12.308 -10.960 10.940 1.00 97.31 87 LEU A O 1
ATOM 670 N N . GLN A 1 88 ? -12.613 -10.694 8.727 1.00 97.06 88 GLN A N 1
ATOM 671 C CA . GLN A 1 88 ? -13.996 -10.229 8.858 1.00 97.06 88 GLN A CA 1
ATOM 672 C C . GLN A 1 88 ? -14.900 -11.276 9.511 1.00 97.06 88 GLN A C 1
ATOM 674 O O . GLN A 1 88 ? -15.675 -10.931 10.402 1.00 97.06 88 GLN A O 1
ATOM 679 N N . GLY A 1 89 ? -14.784 -12.550 9.123 1.00 97.38 89 GLY A N 1
ATOM 680 C CA . GLY A 1 89 ? -15.544 -13.630 9.753 1.00 97.38 89 GLY A CA 1
ATOM 681 C C . GLY A 1 89 ? -15.191 -13.802 11.234 1.00 97.38 89 GLY A C 1
ATOM 682 O O . GLY A 1 89 ? -16.074 -13.852 12.090 1.00 97.38 89 GLY A O 1
ATOM 683 N N . TYR A 1 90 ? -13.895 -13.838 11.556 1.00 97.75 90 TYR A N 1
ATOM 684 C CA . TYR A 1 90 ? -13.422 -14.023 12.930 1.00 97.75 90 TYR A CA 1
ATOM 685 C C . TYR A 1 90 ? -13.820 -12.866 13.858 1.00 97.75 90 TYR A C 1
ATOM 687 O O . TYR A 1 90 ? -14.384 -13.092 14.931 1.00 97.75 90 TYR A O 1
ATOM 695 N N . LEU A 1 91 ? -13.545 -11.625 13.449 1.00 97.31 91 LEU A N 1
ATOM 696 C CA . LEU A 1 91 ? -13.842 -10.426 14.236 1.00 97.31 91 LEU A CA 1
ATOM 697 C C . LEU A 1 91 ? -15.349 -10.150 14.288 1.00 97.31 91 LEU A C 1
ATOM 699 O O . LEU A 1 91 ? -15.866 -9.786 15.344 1.00 97.31 91 LEU A O 1
ATOM 703 N N . GLY A 1 92 ? -16.072 -10.431 13.201 1.00 96.56 92 GLY A N 1
ATOM 704 C CA . GLY A 1 92 ? -17.531 -10.347 13.146 1.00 96.56 92 GLY A CA 1
ATOM 705 C C . GLY A 1 92 ? -18.214 -11.264 14.162 1.00 96.56 92 GLY A C 1
ATOM 706 O O . GLY A 1 92 ? -19.102 -10.814 14.886 1.00 96.56 92 GLY A O 1
ATOM 707 N N . ASN A 1 93 ? -17.738 -12.506 14.316 1.00 96.81 93 ASN A N 1
ATOM 708 C CA . ASN A 1 93 ? -18.237 -13.432 15.344 1.00 96.81 93 ASN A CA 1
ATOM 709 C C . ASN A 1 93 ? -18.017 -12.912 16.775 1.00 96.81 93 ASN A C 1
ATOM 711 O O . ASN A 1 93 ? -18.801 -13.214 17.674 1.00 96.81 93 ASN A O 1
ATOM 715 N N . LYS A 1 94 ? -16.982 -12.089 16.984 1.00 96.06 94 LYS A N 1
ATOM 716 C CA . LYS A 1 94 ? -16.708 -11.393 18.251 1.00 96.06 94 LYS A CA 1
ATOM 717 C C . LYS A 1 94 ? -17.396 -10.025 18.366 1.00 96.06 94 LYS A C 1
ATOM 719 O O . LYS A 1 94 ? -17.229 -9.352 19.379 1.00 96.06 94 LYS A O 1
ATOM 724 N N . LYS A 1 95 ? -18.165 -9.604 17.353 1.00 95.75 95 LYS A N 1
ATOM 725 C CA . LYS A 1 95 ? -18.776 -8.264 17.238 1.00 95.75 95 LYS A CA 1
ATOM 726 C C . LYS A 1 95 ? -17.751 -7.120 17.278 1.00 95.75 95 LYS A C 1
ATOM 728 O O . LYS A 1 95 ? -18.062 -6.016 17.721 1.00 95.75 95 LYS A O 1
ATOM 733 N N . ILE A 1 96 ? -16.533 -7.384 16.815 1.00 95.56 96 ILE A N 1
ATOM 734 C CA . ILE A 1 96 ? -15.467 -6.391 16.684 1.00 95.56 96 ILE A CA 1
ATOM 735 C C . ILE A 1 96 ? -15.566 -5.771 15.281 1.00 95.56 96 ILE A C 1
ATOM 737 O O . ILE A 1 96 ? -15.677 -6.521 14.307 1.00 95.56 96 ILE A O 1
ATOM 741 N N . PRO A 1 97 ? -15.563 -4.429 15.142 1.00 93.00 97 PRO A N 1
ATOM 742 C CA . PRO A 1 97 ? -15.614 -3.788 13.831 1.00 93.00 97 PRO A CA 1
ATOM 743 C C . PRO A 1 97 ? -14.370 -4.136 13.005 1.00 93.00 97 PRO A C 1
ATOM 745 O O . PRO A 1 97 ? -13.262 -4.153 13.532 1.00 93.00 97 PRO A O 1
ATOM 748 N N . PHE A 1 98 ? -14.576 -4.443 11.723 1.00 96.44 98 PHE A N 1
ATOM 749 C CA . PHE A 1 98 ? -13.498 -4.669 10.763 1.00 96.44 98 PHE A CA 1
ATOM 750 C C . PHE A 1 98 ? -13.945 -4.293 9.342 1.00 96.44 98 PHE A C 1
ATOM 752 O O . PHE A 1 98 ? -14.358 -5.133 8.531 1.00 96.44 98 PHE A O 1
ATOM 759 N N . LYS A 1 99 ? -13.966 -2.989 9.072 1.00 95.38 99 LYS A N 1
ATOM 760 C CA . LYS A 1 99 ? -14.543 -2.365 7.878 1.00 95.38 99 LYS A CA 1
ATOM 761 C C . LYS A 1 99 ? -13.475 -1.853 6.911 1.00 95.38 99 LYS A C 1
ATOM 763 O O . LYS A 1 99 ? -12.437 -1.327 7.308 1.00 95.38 99 LYS A O 1
ATOM 768 N N . SER A 1 100 ? -13.781 -1.968 5.622 1.00 95.12 100 SER A N 1
ATOM 769 C CA . SER A 1 100 ? -12.941 -1.432 4.549 1.00 95.12 100 SER A CA 1
ATOM 770 C C . SER A 1 100 ? -12.893 0.096 4.609 1.00 95.12 100 SER A C 1
ATOM 772 O O . SER A 1 100 ? -13.917 0.731 4.863 1.00 95.12 100 SER A O 1
ATOM 774 N N . ASN A 1 101 ? -11.712 0.667 4.360 1.00 94.44 101 ASN A N 1
ATOM 775 C CA . ASN A 1 101 ? -11.418 2.104 4.411 1.00 94.44 101 ASN A CA 1
ATOM 776 C C . ASN A 1 101 ? -11.703 2.744 5.781 1.00 94.44 101 ASN A C 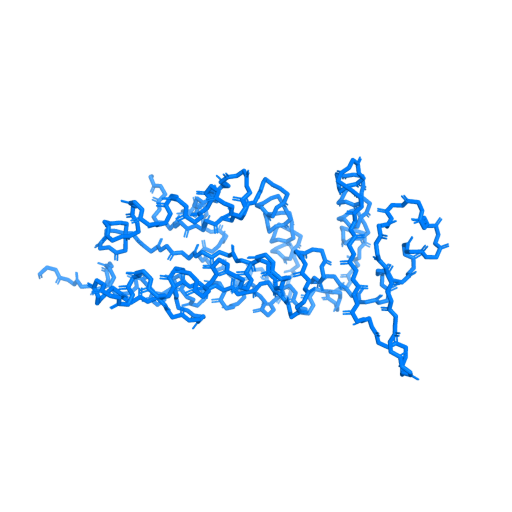1
ATOM 778 O O . ASN A 1 101 ? -11.995 3.934 5.877 1.00 94.44 101 ASN A O 1
ATOM 782 N N . GLU A 1 102 ? -11.652 1.935 6.841 1.00 94.62 102 GLU A N 1
ATOM 783 C CA . GLU A 1 102 ? -11.758 2.388 8.229 1.00 94.62 102 GLU A CA 1
ATOM 784 C C . GLU A 1 102 ? -10.793 1.623 9.130 1.00 94.62 102 GLU A C 1
ATOM 786 O O . GLU A 1 102 ? -10.059 2.239 9.893 1.00 94.62 102 GLU A O 1
ATOM 791 N N . ASP A 1 103 ? -10.805 0.294 9.031 1.00 96.50 103 ASP A N 1
ATOM 792 C CA . ASP A 1 103 ? -10.040 -0.641 9.860 1.00 96.50 103 ASP A CA 1
ATOM 793 C C . ASP A 1 103 ? -8.959 -1.355 9.040 1.00 96.50 103 ASP A C 1
ATOM 795 O O . ASP A 1 103 ? -7.863 -1.634 9.530 1.00 96.50 103 ASP A O 1
ATOM 799 N N . PHE A 1 104 ? -9.262 -1.610 7.765 1.00 96.62 104 PHE A N 1
ATOM 800 C CA . PHE A 1 104 ? -8.305 -2.098 6.785 1.00 96.62 104 PHE A CA 1
ATOM 801 C C . PHE A 1 104 ? -8.467 -1.392 5.438 1.00 96.62 104 PHE A C 1
ATOM 803 O O . PHE A 1 104 ? -9.552 -0.912 5.098 1.00 96.62 104 PHE A O 1
ATOM 810 N N . ILE A 1 105 ? -7.395 -1.361 4.655 1.00 95.69 105 ILE A N 1
ATOM 811 C CA . ILE A 1 105 ? -7.340 -0.773 3.317 1.00 95.69 105 ILE A CA 1
ATOM 812 C C . ILE A 1 105 ? -6.691 -1.784 2.380 1.00 95.69 105 ILE A C 1
ATOM 814 O O . ILE A 1 105 ? -5.693 -2.407 2.733 1.00 95.69 105 ILE A O 1
ATOM 818 N N . PHE A 1 106 ? -7.251 -1.922 1.182 1.00 93.62 106 PHE A N 1
ATOM 819 C CA . PHE A 1 106 ? -6.563 -2.603 0.093 1.00 93.62 106 PHE A CA 1
ATOM 820 C C . PHE A 1 106 ? -5.684 -1.616 -0.661 1.00 93.62 106 PHE A C 1
ATOM 822 O O . PHE A 1 106 ? -6.137 -0.513 -0.971 1.00 93.62 106 PHE A O 1
ATOM 829 N N . VAL A 1 107 ? -4.467 -2.035 -0.997 1.00 88.50 107 VAL A N 1
ATOM 830 C CA . VAL A 1 107 ? -3.549 -1.276 -1.852 1.00 88.50 107 VAL A CA 1
ATOM 831 C C . VAL A 1 107 ? -4.226 -0.900 -3.176 1.00 88.50 107 VAL A C 1
ATOM 833 O O . VAL A 1 107 ? -4.470 0.275 -3.449 1.00 88.50 107 VAL A O 1
ATOM 836 N N . TYR A 1 108 ? -4.519 -1.893 -4.018 1.00 78.81 108 TYR A N 1
ATOM 837 C CA . TYR A 1 108 ? -5.083 -1.697 -5.351 1.00 78.81 108 TYR A CA 1
ATOM 838 C C . TYR A 1 108 ? -5.659 -3.018 -5.862 1.00 78.81 108 TYR A C 1
ATOM 840 O O . TYR A 1 108 ? -5.191 -4.088 -5.487 1.00 78.81 108 TYR A O 1
ATOM 848 N N . LYS A 1 109 ? -6.712 -2.978 -6.684 1.00 74.38 109 LYS A N 1
ATOM 849 C CA . LYS A 1 109 ? -7.455 -4.189 -7.072 1.00 74.38 109 LYS A CA 1
ATOM 850 C C . LYS A 1 109 ? -6.531 -5.201 -7.762 1.00 74.38 109 LYS A C 1
ATOM 852 O O . LYS A 1 109 ? -5.999 -4.880 -8.811 1.00 74.38 109 LYS A O 1
ATOM 857 N N . ASN A 1 110 ? -6.455 -6.426 -7.236 1.00 77.31 110 ASN A N 1
ATOM 858 C CA . ASN A 1 110 ? -5.681 -7.554 -7.777 1.00 77.31 110 ASN A CA 1
ATOM 859 C C . ASN A 1 110 ? -4.152 -7.402 -7.747 1.00 77.31 110 ASN A C 1
ATOM 861 O O . ASN A 1 110 ? -3.472 -8.254 -8.315 1.00 77.31 110 ASN A O 1
ATOM 865 N N . PHE A 1 111 ? -3.605 -6.369 -7.102 1.00 85.25 111 PHE A N 1
ATOM 866 C CA . PHE A 1 111 ? -2.166 -6.118 -7.125 1.00 85.25 111 PHE A CA 1
ATOM 867 C C . PHE A 1 111 ? -1.577 -5.961 -5.726 1.00 85.25 111 PHE A C 1
ATOM 869 O O . PHE A 1 111 ? -2.252 -5.509 -4.795 1.00 85.25 111 PHE A O 1
ATOM 876 N N . ALA A 1 112 ? -0.296 -6.309 -5.631 1.00 90.94 112 ALA A N 1
ATOM 877 C CA . ALA A 1 112 ? 0.578 -5.911 -4.539 1.00 90.94 112 ALA A CA 1
ATOM 878 C C . ALA A 1 112 ? 0.882 -4.405 -4.597 1.00 90.94 112 ALA A C 1
ATOM 880 O O . ALA A 1 112 ? 0.469 -3.703 -5.532 1.00 90.94 112 ALA A O 1
ATOM 881 N N . ILE A 1 113 ? 1.616 -3.901 -3.607 1.00 93.62 113 ILE A N 1
ATOM 882 C CA . ILE A 1 113 ? 1.922 -2.475 -3.461 1.00 93.62 113 ILE A CA 1
ATOM 883 C C . ILE A 1 113 ? 2.576 -1.814 -4.680 1.00 93.62 113 ILE A C 1
ATOM 885 O O . ILE A 1 113 ? 2.312 -0.646 -4.979 1.00 93.62 113 ILE A O 1
ATOM 889 N N . GLU A 1 114 ? 3.347 -2.570 -5.457 1.00 93.69 114 GLU A N 1
ATOM 890 C CA . GLU A 1 114 ? 3.949 -2.110 -6.708 1.00 93.69 114 GLU A CA 1
ATOM 891 C C . GLU A 1 114 ? 2.917 -1.715 -7.769 1.00 93.69 114 GLU A C 1
ATOM 893 O O . GLU A 1 114 ? 3.198 -0.877 -8.628 1.00 93.69 114 GLU A O 1
ATOM 898 N N . GLY A 1 115 ? 1.705 -2.267 -7.691 1.00 93.06 115 GLY A N 1
ATOM 899 C CA . GLY A 1 115 ? 0.591 -1.932 -8.578 1.00 93.06 115 GLY A CA 1
ATOM 900 C C . GLY A 1 115 ? 0.078 -0.498 -8.428 1.00 93.06 115 GLY A C 1
ATOM 901 O O . GLY A 1 115 ? -0.709 -0.045 -9.255 1.00 93.06 115 GLY A O 1
ATOM 902 N N . LEU A 1 116 ? 0.515 0.241 -7.400 1.00 95.00 116 LEU A N 1
ATOM 903 C CA . LEU A 1 116 ? 0.214 1.669 -7.267 1.00 95.00 116 LEU A CA 1
ATOM 904 C C . LEU A 1 116 ? 1.018 2.546 -8.233 1.00 95.00 116 LEU A C 1
ATOM 906 O O . LEU A 1 116 ? 0.648 3.702 -8.452 1.00 95.00 116 LEU A O 1
ATOM 910 N N . PHE A 1 117 ? 2.100 2.031 -8.820 1.00 95.94 117 PHE A N 1
ATOM 911 C CA . PHE A 1 117 ? 2.819 2.755 -9.863 1.00 95.94 117 PHE A CA 1
ATOM 912 C C . PHE A 1 117 ? 2.048 2.751 -11.192 1.00 95.94 117 PHE A C 1
ATOM 914 O O . PHE A 1 117 ? 1.217 1.874 -11.430 1.00 95.94 117 PHE A O 1
ATOM 921 N N . PRO A 1 118 ? 2.313 3.720 -12.087 1.00 95.31 118 PRO A N 1
ATOM 922 C CA . PRO A 1 118 ? 1.638 3.781 -13.376 1.00 95.31 118 PRO A CA 1
ATOM 923 C C . PRO A 1 118 ? 1.810 2.491 -14.180 1.00 95.31 118 PRO A C 1
ATOM 925 O O . PRO A 1 118 ? 2.931 2.016 -14.360 1.00 95.31 118 PRO A O 1
ATOM 928 N N . GLU A 1 119 ? 0.721 1.974 -14.756 1.00 94.31 119 GLU A N 1
ATOM 929 C CA . GLU A 1 119 ? 0.772 0.765 -15.591 1.00 94.31 119 GLU A CA 1
ATOM 930 C C . GLU A 1 119 ? 1.769 0.887 -16.746 1.00 94.31 119 GLU A C 1
ATOM 932 O O . GLU A 1 119 ? 2.417 -0.090 -17.112 1.00 94.31 119 GLU A O 1
ATOM 937 N N . VAL A 1 120 ? 1.926 2.090 -17.306 1.00 95.31 120 VAL A N 1
ATOM 938 C CA . VAL A 1 120 ? 2.925 2.363 -18.346 1.00 95.31 120 VAL A CA 1
ATOM 939 C C . VAL A 1 120 ? 4.343 2.041 -17.865 1.00 95.31 120 VAL A C 1
ATOM 941 O O . VAL A 1 120 ? 5.102 1.421 -18.602 1.00 95.31 120 VAL A O 1
ATOM 944 N N . TRP A 1 121 ? 4.684 2.345 -16.609 1.00 96.69 121 TRP A N 1
ATOM 945 C CA . TRP A 1 121 ? 5.988 1.988 -16.045 1.00 96.69 121 TRP A CA 1
ATOM 946 C C . TRP A 1 121 ? 6.112 0.483 -15.842 1.00 96.69 121 TRP A C 1
ATOM 948 O O . TRP A 1 121 ? 7.149 -0.090 -16.163 1.00 96.69 121 TRP A O 1
ATOM 958 N N . LEU A 1 122 ? 5.056 -0.172 -15.351 1.00 95.62 122 LEU A N 1
ATOM 959 C CA . LEU A 1 122 ? 5.053 -1.625 -15.161 1.00 95.62 122 LEU A CA 1
ATOM 960 C C . LEU A 1 122 ? 5.264 -2.357 -16.497 1.00 95.62 122 LEU A C 1
ATOM 962 O O . LEU A 1 122 ? 6.089 -3.266 -16.574 1.00 95.62 122 LEU A O 1
ATOM 966 N N . LYS A 1 123 ? 4.602 -1.901 -17.568 1.00 96.19 123 LYS A N 1
ATOM 967 C CA . LYS A 1 123 ? 4.784 -2.404 -18.942 1.00 96.19 123 LYS A CA 1
ATOM 968 C C . LYS A 1 123 ? 6.195 -2.143 -19.472 1.00 96.19 123 LYS A C 1
ATOM 970 O O . LYS A 1 123 ? 6.806 -3.042 -20.044 1.00 96.19 123 LYS A O 1
ATOM 975 N N . GLU A 1 124 ? 6.744 -0.946 -19.262 1.00 96.50 124 GLU A N 1
ATOM 976 C CA . GLU A 1 124 ? 8.126 -0.617 -19.644 1.00 96.50 124 GLU A CA 1
ATOM 977 C C . GLU A 1 124 ? 9.151 -1.536 -18.960 1.00 96.50 124 GLU A C 1
ATOM 979 O O . GLU A 1 124 ? 10.063 -2.053 -19.615 1.00 96.50 124 GLU A O 1
ATOM 984 N N . TYR A 1 125 ? 9.002 -1.772 -17.653 1.00 96.88 125 TYR A N 1
ATOM 985 C CA . TYR A 1 125 ? 9.889 -2.670 -16.912 1.00 96.88 125 TYR A CA 1
ATOM 986 C C . TYR A 1 125 ? 9.708 -4.128 -17.319 1.00 96.88 125 TYR A C 1
ATOM 988 O O . TYR A 1 125 ? 10.708 -4.825 -17.453 1.00 96.88 125 TYR A O 1
ATOM 996 N N . HIS A 1 126 ? 8.482 -4.579 -17.585 1.00 96.56 126 HIS A N 1
ATOM 997 C CA . HIS A 1 126 ? 8.249 -5.920 -18.116 1.00 96.56 126 HIS A CA 1
ATOM 998 C C . HIS A 1 126 ? 8.929 -6.114 -19.479 1.00 96.56 126 HIS A C 1
ATOM 1000 O O . HIS A 1 126 ? 9.609 -7.112 -19.694 1.00 96.56 126 HIS A O 1
ATOM 1006 N N . ASN A 1 127 ? 8.824 -5.135 -20.380 1.00 96.25 127 ASN A N 1
ATOM 1007 C CA . ASN A 1 127 ? 9.428 -5.221 -21.713 1.00 96.25 127 ASN A CA 1
ATOM 1008 C C . ASN A 1 127 ? 10.963 -5.194 -21.676 1.00 96.25 127 ASN A C 1
ATOM 1010 O O . ASN A 1 127 ? 11.614 -5.868 -22.471 1.00 96.25 127 ASN A O 1
ATOM 1014 N N . SER A 1 128 ? 11.549 -4.405 -20.771 1.00 97.00 128 SER A N 1
ATOM 1015 C CA . SER A 1 128 ? 13.007 -4.254 -20.661 1.00 97.00 128 SER A CA 1
ATOM 1016 C C . SER A 1 128 ? 13.673 -5.292 -19.752 1.00 97.00 128 SER A C 1
ATOM 1018 O O . SER A 1 128 ? 14.847 -5.600 -19.944 1.00 97.00 128 SER A O 1
ATOM 1020 N N . HIS A 1 129 ? 12.942 -5.828 -18.774 1.00 96.56 129 HIS A N 1
ATOM 1021 C CA . HIS A 1 129 ? 13.432 -6.757 -17.753 1.00 96.56 129 HIS A CA 1
ATOM 1022 C C . HIS A 1 129 ? 12.393 -7.857 -17.455 1.00 96.56 129 HIS A C 1
ATOM 1024 O O . HIS A 1 129 ? 11.950 -7.999 -16.309 1.00 96.56 129 HIS A O 1
ATOM 1030 N N . PRO A 1 130 ? 11.985 -8.659 -18.459 1.00 95.75 130 PRO A N 1
ATOM 1031 C CA . PRO A 1 130 ? 10.948 -9.679 -18.277 1.00 95.75 130 PRO A CA 1
ATOM 1032 C C . PRO A 1 130 ? 11.344 -10.741 -17.240 1.00 95.75 130 PRO A C 1
ATOM 1034 O O . PRO A 1 130 ? 10.491 -11.390 -16.642 1.00 95.75 130 PRO A O 1
ATOM 1037 N N . ASP A 1 131 ? 12.642 -10.901 -16.963 1.00 96.25 131 ASP A N 1
ATOM 1038 C CA . ASP A 1 131 ? 13.164 -11.838 -15.974 1.00 96.25 131 ASP A CA 1
ATOM 1039 C C . ASP A 1 131 ? 12.759 -11.513 -14.528 1.00 96.25 131 ASP A C 1
ATOM 1041 O O . ASP A 1 131 ? 12.795 -12.421 -13.692 1.00 96.25 131 ASP A O 1
ATOM 1045 N N . LEU A 1 132 ? 12.349 -10.272 -14.231 1.00 96.44 132 LEU A N 1
ATOM 1046 C CA . LEU A 1 132 ? 11.873 -9.865 -12.900 1.00 96.44 132 LEU A CA 1
ATOM 1047 C C . LEU A 1 132 ? 10.469 -10.400 -12.583 1.00 96.44 132 LEU A C 1
ATOM 1049 O O . LEU A 1 132 ? 10.096 -10.516 -11.414 1.00 96.44 132 LEU A O 1
ATOM 1053 N N . PHE A 1 133 ? 9.703 -10.734 -13.618 1.00 95.38 133 PHE A N 1
ATOM 1054 C CA . PHE A 1 133 ? 8.277 -11.002 -13.540 1.00 95.38 133 PHE A CA 1
ATOM 1055 C C . PHE A 1 133 ? 8.031 -12.511 -13.492 1.00 95.38 133 PHE A C 1
ATOM 1057 O O . PHE A 1 133 ? 8.647 -13.290 -14.226 1.00 95.38 133 PHE A O 1
ATOM 1064 N N . LYS A 1 134 ? 7.153 -12.933 -12.586 1.00 94.62 134 LYS A N 1
ATOM 1065 C CA . LYS A 1 134 ? 6.636 -14.301 -12.499 1.00 94.62 134 LYS A CA 1
ATOM 1066 C C . LYS A 1 134 ? 5.357 -14.434 -13.321 1.00 94.62 134 LYS A C 1
ATOM 1068 O O . LYS A 1 134 ? 5.237 -15.378 -14.095 1.00 94.62 134 LYS A O 1
ATOM 1073 N N . GLU A 1 135 ? 4.455 -13.466 -13.189 1.00 93.38 135 GLU A N 1
ATOM 1074 C CA . GLU A 1 135 ? 3.222 -13.373 -13.970 1.00 93.38 135 GLU A CA 1
ATOM 1075 C C . GLU A 1 135 ? 3.054 -11.952 -14.507 1.00 93.38 135 GLU A C 1
ATOM 1077 O O . GLU A 1 135 ? 3.353 -10.974 -13.821 1.00 93.38 135 GLU A O 1
ATOM 1082 N N . PHE A 1 136 ? 2.582 -11.837 -15.745 1.00 94.31 136 PHE A N 1
ATOM 1083 C CA . PHE A 1 136 ? 2.236 -10.566 -16.369 1.00 94.31 136 PHE A CA 1
ATOM 1084 C C . PHE A 1 136 ? 1.223 -10.825 -17.482 1.00 94.31 136 PHE A C 1
ATOM 1086 O O . PHE A 1 136 ? 1.466 -11.652 -18.362 1.00 94.31 136 PHE A O 1
ATOM 1093 N N . SER A 1 137 ? 0.075 -10.155 -17.445 1.00 92.62 137 SER A N 1
ATOM 1094 C CA . SER A 1 137 ? -0.957 -10.308 -18.476 1.00 92.62 137 SER A CA 1
ATOM 1095 C C . SER A 1 137 ? -1.713 -9.012 -18.720 1.00 92.62 137 SER A C 1
ATOM 1097 O O . SER A 1 137 ? -1.869 -8.193 -17.812 1.00 92.62 137 SER A O 1
ATOM 1099 N N . LEU A 1 138 ? -2.178 -8.856 -19.958 1.00 93.69 138 LEU A N 1
ATOM 1100 C CA . LEU A 1 138 ? -2.991 -7.736 -20.411 1.00 93.69 138 LEU A CA 1
ATOM 1101 C C . LEU A 1 138 ? -4.355 -8.243 -20.898 1.00 93.69 138 LEU A C 1
ATOM 1103 O O . LEU A 1 138 ? -4.455 -9.367 -21.401 1.00 93.69 138 LEU A O 1
ATOM 1107 N N . ASP A 1 139 ? -5.390 -7.413 -20.776 1.00 92.88 139 ASP A N 1
ATOM 1108 C CA . ASP A 1 139 ? -6.679 -7.659 -21.426 1.00 92.88 139 ASP A CA 1
ATOM 1109 C C . ASP A 1 139 ? -6.660 -7.282 -22.921 1.00 92.88 139 ASP A C 1
ATOM 1111 O O . ASP A 1 139 ? -5.660 -6.823 -23.471 1.00 92.88 139 ASP A O 1
ATOM 1115 N N . SER A 1 140 ? -7.795 -7.465 -23.601 1.00 94.31 140 SER A N 1
ATOM 1116 C CA . SER A 1 140 ? -7.962 -7.120 -25.022 1.00 94.31 140 SER A CA 1
ATOM 1117 C C . SER A 1 140 ? -7.852 -5.622 -25.334 1.00 94.31 140 SER A C 1
ATOM 1119 O O . SER A 1 140 ? -7.855 -5.248 -26.504 1.00 94.31 140 SER A O 1
ATOM 1121 N N . CYS A 1 141 ? -7.826 -4.774 -24.309 1.00 94.06 141 CYS A N 1
ATOM 1122 C CA . CYS A 1 141 ? -7.690 -3.325 -24.395 1.00 94.06 141 CYS A CA 1
ATOM 1123 C C . CYS A 1 141 ? -6.309 -2.861 -23.893 1.00 94.06 141 CYS A C 1
ATOM 1125 O O . CYS A 1 141 ? -6.141 -1.682 -23.586 1.00 94.06 141 CYS A O 1
ATOM 1127 N N . ASP A 1 142 ? -5.345 -3.782 -23.787 1.00 89.81 142 ASP A N 1
ATOM 1128 C CA . ASP A 1 142 ? -3.998 -3.571 -23.259 1.00 89.81 142 ASP A CA 1
ATOM 1129 C C . ASP A 1 142 ? -3.939 -3.113 -21.789 1.00 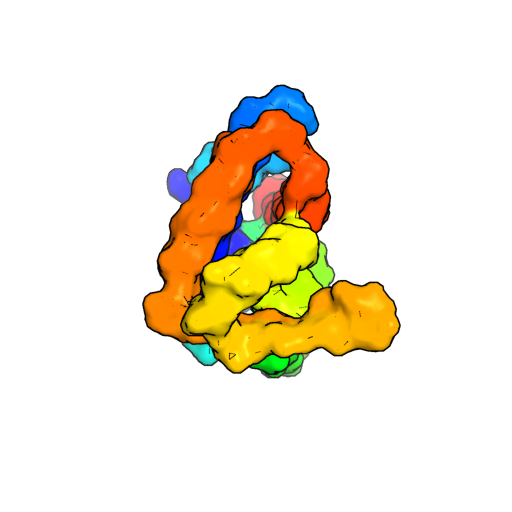89.81 142 ASP A C 1
ATOM 1131 O O . ASP A 1 142 ? -2.890 -2.644 -21.348 1.00 89.81 142 ASP A O 1
ATOM 1135 N N . ASN A 1 143 ? -4.998 -3.242 -20.985 1.00 91.44 143 ASN A N 1
ATOM 1136 C CA . ASN A 1 143 ? -4.933 -2.910 -19.554 1.00 91.44 143 ASN A CA 1
ATOM 1137 C C . ASN A 1 143 ? -4.274 -4.040 -18.768 1.00 91.44 143 ASN A C 1
ATOM 1139 O O . ASN A 1 143 ? -4.491 -5.217 -19.063 1.00 91.44 143 ASN A O 1
ATOM 1143 N N . LEU A 1 144 ? -3.496 -3.692 -17.742 1.00 91.19 144 LEU A N 1
ATOM 1144 C CA . LEU A 1 144 ? -2.857 -4.689 -16.890 1.00 91.19 144 LEU A CA 1
ATOM 1145 C C . LEU A 1 144 ? -3.911 -5.467 -16.087 1.00 91.19 144 LEU A C 1
ATOM 1147 O O . LEU A 1 144 ? -4.677 -4.882 -15.323 1.00 91.19 144 LEU A O 1
ATOM 1151 N N . THR A 1 145 ? -3.938 -6.794 -16.232 1.00 89.94 145 THR A N 1
ATOM 1152 C CA . THR A 1 145 ? -4.887 -7.661 -15.509 1.00 89.94 145 THR A CA 1
ATOM 1153 C C . THR A 1 145 ? -4.256 -8.414 -14.353 1.00 89.94 145 THR A C 1
ATOM 1155 O O . THR A 1 145 ? -4.902 -8.593 -13.320 1.00 89.94 145 THR A O 1
ATOM 1158 N N . VAL A 1 146 ? -3.012 -8.865 -14.525 1.00 88.00 146 VAL A N 1
ATOM 1159 C CA . VAL A 1 146 ? -2.236 -9.584 -13.505 1.00 88.00 146 VAL A CA 1
ATOM 1160 C C . VAL A 1 146 ? -0.781 -9.171 -13.625 1.00 88.00 146 VAL A C 1
ATOM 1162 O O . VAL A 1 146 ? -0.259 -9.050 -14.735 1.00 88.00 146 VAL A O 1
ATOM 1165 N N . PHE A 1 147 ? -0.134 -8.990 -12.481 1.00 90.38 147 PHE A N 1
ATOM 1166 C CA . PHE A 1 147 ? 1.297 -8.777 -12.378 1.00 90.38 147 PHE A CA 1
ATOM 1167 C C . PHE A 1 147 ? 1.799 -9.342 -11.048 1.00 90.38 147 PHE A C 1
ATOM 1169 O O . PHE A 1 147 ? 1.291 -8.980 -9.990 1.00 90.38 147 PHE A O 1
ATOM 1176 N N . GLU A 1 148 ? 2.808 -10.205 -11.116 1.00 91.44 148 GLU A N 1
ATOM 1177 C CA . GLU A 1 148 ? 3.511 -10.747 -9.957 1.00 91.44 148 GLU A CA 1
ATOM 1178 C C . GLU A 1 148 ? 5.023 -10.711 -10.214 1.00 91.44 148 GLU A C 1
ATOM 1180 O O . GLU A 1 148 ? 5.501 -11.145 -11.267 1.00 91.44 148 GLU A O 1
ATOM 1185 N N . LEU A 1 149 ? 5.792 -10.217 -9.245 1.00 93.38 149 LEU A N 1
ATOM 1186 C CA . LEU A 1 149 ? 7.255 -10.270 -9.261 1.00 93.38 149 LEU A CA 1
ATOM 1187 C C . LEU A 1 149 ? 7.754 -11.596 -8.700 1.00 93.38 149 LEU A C 1
ATOM 1189 O O . LEU A 1 149 ? 7.187 -12.139 -7.753 1.00 93.38 149 LEU A O 1
ATOM 1193 N N . LYS A 1 150 ? 8.886 -12.076 -9.216 1.00 94.12 150 LYS A N 1
ATOM 1194 C CA . LYS A 1 150 ? 9.618 -13.162 -8.554 1.00 94.12 150 LYS A CA 1
ATOM 1195 C C . LYS A 1 150 ? 10.129 -12.680 -7.198 1.00 94.12 150 LYS A C 1
ATOM 1197 O O . LYS A 1 150 ? 10.678 -11.581 -7.099 1.00 94.12 150 LYS A O 1
ATOM 1202 N N . ASP A 1 151 ? 9.997 -13.515 -6.170 1.00 90.38 151 ASP A N 1
ATOM 1203 C CA . ASP A 1 151 ? 10.348 -13.145 -4.793 1.00 90.38 151 ASP A CA 1
ATOM 1204 C C . ASP A 1 151 ? 11.802 -12.672 -4.653 1.00 90.38 151 ASP A C 1
ATOM 1206 O O . ASP A 1 151 ? 12.068 -11.653 -4.017 1.00 90.38 151 ASP A O 1
ATOM 1210 N N . ASP A 1 152 ? 12.744 -13.337 -5.328 1.00 93.75 152 ASP A N 1
ATOM 1211 C CA . ASP A 1 152 ? 14.168 -12.978 -5.321 1.00 93.75 152 ASP A CA 1
ATOM 1212 C C . ASP A 1 152 ? 14.487 -11.693 -6.113 1.00 93.75 152 ASP A C 1
ATOM 1214 O O . ASP A 1 152 ? 15.619 -11.203 -6.083 1.00 93.75 152 ASP A O 1
ATOM 1218 N N . LYS A 1 153 ? 13.502 -11.136 -6.830 1.00 95.31 153 LYS A N 1
ATOM 1219 C CA . LYS A 1 153 ? 13.628 -9.932 -7.666 1.00 95.31 153 LYS A CA 1
ATOM 1220 C C . LYS A 1 153 ? 12.875 -8.719 -7.120 1.00 95.31 153 LYS A C 1
ATOM 1222 O O . LYS A 1 153 ? 13.179 -7.609 -7.560 1.00 95.31 153 LYS A O 1
ATOM 1227 N N . LYS A 1 154 ? 11.978 -8.890 -6.139 1.00 92.56 154 LYS A N 1
ATOM 1228 C CA . LYS A 1 154 ? 11.173 -7.806 -5.536 1.00 92.56 154 LYS A CA 1
ATOM 1229 C C . LYS A 1 154 ? 12.018 -6.612 -5.092 1.00 92.56 154 LYS A C 1
ATOM 1231 O O . LYS A 1 154 ? 11.762 -5.485 -5.502 1.00 92.56 154 LYS A O 1
ATOM 1236 N N . LYS A 1 155 ? 13.105 -6.862 -4.353 1.00 93.81 155 LYS A N 1
ATOM 1237 C CA . LYS A 1 155 ? 14.017 -5.799 -3.894 1.00 93.81 155 LYS A CA 1
ATOM 1238 C C . LYS A 1 155 ? 14.668 -5.029 -5.049 1.00 93.81 155 LYS A C 1
ATOM 1240 O O . LYS A 1 155 ? 14.712 -3.804 -5.020 1.00 93.81 155 LYS A O 1
ATOM 1245 N N . LYS A 1 156 ? 15.141 -5.735 -6.082 1.00 95.62 156 LYS A N 1
ATOM 1246 C CA . LYS A 1 156 ? 15.755 -5.107 -7.264 1.00 95.62 156 LYS A CA 1
ATOM 1247 C C . LYS A 1 156 ? 14.743 -4.232 -8.005 1.00 95.62 156 LYS A C 1
ATOM 1249 O O . LYS A 1 156 ? 15.064 -3.109 -8.379 1.00 95.62 156 LYS A O 1
ATOM 1254 N N . PHE A 1 157 ? 13.525 -4.735 -8.202 1.00 96.94 157 PHE A N 1
ATOM 1255 C CA . PHE A 1 157 ? 12.456 -3.970 -8.836 1.00 96.94 157 PHE A CA 1
ATOM 1256 C C . PHE A 1 157 ? 12.105 -2.712 -8.027 1.00 96.94 157 PHE A C 1
ATOM 1258 O O . PHE A 1 157 ? 12.038 -1.626 -8.598 1.00 96.94 157 PHE A O 1
ATOM 1265 N N . MET A 1 158 ? 11.982 -2.844 -6.703 1.00 96.38 158 MET A N 1
ATOM 1266 C CA . MET A 1 158 ? 11.738 -1.733 -5.779 1.00 96.38 158 MET A CA 1
ATOM 1267 C C . MET A 1 158 ? 12.775 -0.620 -5.909 1.00 96.38 158 MET A C 1
ATOM 1269 O O . MET A 1 158 ? 12.414 0.545 -6.059 1.00 96.38 158 MET A O 1
ATOM 1273 N N . GLU A 1 159 ? 14.062 -0.967 -5.907 1.00 96.44 159 GLU A N 1
ATOM 1274 C CA . GLU A 1 159 ? 15.144 0.005 -6.096 1.00 96.44 159 GLU A CA 1
ATOM 1275 C C . GLU A 1 159 ? 15.033 0.721 -7.453 1.00 96.44 159 GLU A C 1
ATOM 1277 O O . GLU A 1 159 ? 15.174 1.943 -7.527 1.00 96.44 159 GLU A O 1
ATOM 1282 N N . MET A 1 160 ? 14.733 -0.021 -8.523 1.00 97.31 160 MET A N 1
ATOM 1283 C CA . MET A 1 160 ? 14.609 0.530 -9.876 1.00 97.31 160 MET A CA 1
ATOM 1284 C C . MET A 1 160 ? 13.422 1.490 -10.012 1.00 97.31 160 MET A C 1
ATOM 1286 O O . MET A 1 160 ? 13.588 2.588 -10.548 1.00 97.31 160 MET A O 1
ATOM 1290 N N . ILE A 1 161 ? 12.239 1.096 -9.535 1.00 97.56 161 ILE A N 1
ATOM 1291 C CA . ILE A 1 161 ? 11.017 1.886 -9.709 1.00 97.56 161 ILE A CA 1
ATOM 1292 C C . ILE A 1 161 ? 10.983 3.110 -8.789 1.00 97.56 161 ILE A C 1
ATOM 1294 O O . ILE A 1 161 ? 10.550 4.181 -9.215 1.00 97.56 161 ILE A O 1
ATOM 1298 N N . LEU A 1 162 ? 11.514 2.997 -7.564 1.00 97.62 162 LEU A N 1
ATOM 1299 C CA . LEU A 1 162 ? 11.653 4.140 -6.659 1.00 97.62 162 LEU A CA 1
ATOM 1300 C C . LEU A 1 162 ? 12.663 5.154 -7.190 1.00 97.62 162 LEU A C 1
ATOM 1302 O O . LEU A 1 162 ? 12.391 6.349 -7.144 1.00 97.62 162 LEU A O 1
ATOM 1306 N N . LYS A 1 163 ? 13.781 4.696 -7.768 1.00 97.12 163 LYS A N 1
ATOM 1307 C CA . LYS A 1 163 ? 14.731 5.594 -8.435 1.00 97.12 163 LYS A CA 1
ATOM 1308 C C . LYS A 1 163 ? 14.060 6.363 -9.576 1.00 97.12 163 LYS A C 1
ATOM 1310 O O . LYS A 1 163 ? 14.204 7.579 -9.661 1.00 97.12 163 LYS A O 1
ATOM 1315 N N . LYS A 1 164 ? 13.273 5.679 -10.415 1.00 97.25 164 LYS A N 1
ATOM 1316 C CA . LYS A 1 164 ? 12.509 6.338 -11.485 1.00 97.25 164 LYS A CA 1
ATOM 1317 C C . LYS A 1 164 ? 11.539 7.382 -10.929 1.00 97.25 164 LYS A C 1
ATOM 1319 O O . LYS A 1 164 ? 11.423 8.448 -11.528 1.00 97.25 164 LYS A O 1
ATOM 1324 N N . ALA A 1 165 ? 10.880 7.099 -9.802 1.00 96.56 165 ALA A N 1
ATOM 1325 C CA . ALA A 1 165 ? 9.988 8.036 -9.119 1.00 96.56 165 ALA A CA 1
ATOM 1326 C C . ALA A 1 165 ? 10.723 9.273 -8.573 1.00 96.56 165 ALA A C 1
ATOM 1328 O O . ALA A 1 165 ? 10.241 10.388 -8.752 1.00 96.56 165 ALA A O 1
ATOM 1329 N N . GLU A 1 166 ? 11.900 9.095 -7.965 1.00 94.81 166 GLU A N 1
ATOM 1330 C CA . GLU A 1 166 ? 12.749 10.193 -7.471 1.00 94.81 166 GLU A CA 1
ATOM 1331 C C . GLU A 1 166 ? 13.250 11.114 -8.597 1.00 94.81 166 GLU A C 1
ATOM 1333 O O . GLU A 1 166 ? 13.449 12.307 -8.377 1.00 94.81 166 GLU A O 1
ATOM 1338 N N . GLU A 1 167 ? 13.443 10.574 -9.802 1.00 94.94 167 GLU A N 1
ATOM 1339 C CA . GLU A 1 167 ? 13.898 11.320 -10.981 1.00 94.94 167 GLU A CA 1
ATOM 1340 C C . GLU A 1 167 ? 12.770 12.105 -11.684 1.00 94.94 167 GLU A C 1
ATOM 1342 O O . GLU A 1 167 ? 13.051 12.936 -12.555 1.00 94.94 167 GLU A O 1
ATOM 1347 N N . GLN A 1 168 ? 11.499 11.875 -11.325 1.00 93.81 168 GLN A N 1
ATOM 1348 C CA . GLN A 1 168 ? 10.379 12.611 -11.915 1.00 93.81 168 GLN A CA 1
ATOM 1349 C C . GLN A 1 168 ? 10.271 14.028 -11.350 1.00 93.81 168 GLN A C 1
ATOM 1351 O O . GLN A 1 168 ? 10.318 14.249 -10.142 1.00 93.81 168 GLN A O 1
ATOM 1356 N N . LYS A 1 169 ? 10.053 14.998 -12.244 1.00 87.25 169 LYS A N 1
ATOM 1357 C CA . LYS A 1 169 ? 9.771 16.391 -11.864 1.00 87.25 169 LYS A CA 1
ATOM 1358 C C . LYS A 1 169 ? 8.302 16.606 -11.512 1.00 87.25 169 LYS A C 1
ATOM 1360 O O . LYS A 1 169 ? 8.000 17.294 -10.544 1.00 87.25 169 LYS A O 1
ATOM 1365 N N . GLU A 1 170 ? 7.414 16.007 -12.300 1.00 88.69 170 GLU A N 1
ATOM 1366 C CA . GLU A 1 170 ? 5.966 16.101 -12.126 1.00 88.69 170 GLU A CA 1
ATOM 1367 C C . GLU A 1 170 ? 5.432 14.922 -11.305 1.00 88.69 170 GLU A C 1
ATOM 1369 O O . GLU A 1 170 ? 6.001 13.828 -11.320 1.00 88.69 170 GLU A O 1
ATOM 1374 N N . MET A 1 171 ? 4.314 15.134 -10.607 1.00 89.75 171 MET A N 1
ATOM 1375 C CA . MET A 1 171 ? 3.715 14.146 -9.695 1.00 89.75 171 MET A CA 1
ATOM 1376 C C . MET A 1 171 ? 2.601 13.300 -10.331 1.00 89.75 171 MET A C 1
ATOM 1378 O O . MET A 1 171 ? 1.935 12.543 -9.626 1.00 89.75 171 MET A O 1
ATOM 1382 N N . ASP A 1 172 ? 2.411 13.360 -11.653 1.00 91.31 172 ASP A N 1
ATOM 1383 C CA . ASP A 1 172 ? 1.362 12.600 -12.356 1.00 91.31 172 ASP A CA 1
ATOM 1384 C C . ASP A 1 172 ? 1.452 11.086 -12.097 1.00 91.31 172 ASP A C 1
ATOM 1386 O O . ASP A 1 172 ? 0.435 10.399 -11.961 1.00 91.31 172 ASP A O 1
ATOM 1390 N N . TRP A 1 173 ? 2.675 10.565 -11.945 1.00 94.44 173 TRP A N 1
ATOM 1391 C CA . TRP A 1 173 ? 2.922 9.155 -11.632 1.00 94.44 173 TRP A CA 1
ATOM 1392 C C . TRP A 1 173 ? 2.339 8.730 -10.277 1.00 94.44 173 TRP A C 1
ATOM 1394 O O . TRP A 1 173 ? 2.001 7.562 -10.082 1.00 94.44 173 TRP A O 1
ATOM 1404 N N . ALA A 1 174 ? 2.208 9.669 -9.339 1.00 94.38 174 ALA A N 1
ATOM 1405 C CA . ALA A 1 174 ? 1.809 9.406 -7.966 1.00 94.38 174 ALA A CA 1
ATOM 1406 C C . ALA A 1 174 ? 0.285 9.384 -7.780 1.00 94.38 174 ALA A C 1
ATOM 1408 O O . ALA A 1 174 ? -0.176 9.238 -6.654 1.00 94.38 174 ALA A O 1
ATOM 1409 N N . SER A 1 175 ? -0.526 9.509 -8.838 1.00 92.88 175 SER A N 1
ATOM 1410 C CA . SER A 1 175 ? -1.991 9.627 -8.713 1.00 92.88 175 SER A CA 1
ATOM 1411 C C . SER A 1 175 ? -2.630 8.517 -7.862 1.00 92.88 175 SER A C 1
ATOM 1413 O O . SER A 1 175 ? -3.427 8.797 -6.963 1.00 92.88 175 SER A O 1
ATOM 1415 N N . ASN A 1 176 ? -2.268 7.252 -8.100 1.00 93.44 176 ASN A N 1
ATOM 1416 C CA . ASN A 1 176 ? -2.795 6.121 -7.327 1.00 93.44 176 ASN A CA 1
ATOM 1417 C C . ASN A 1 176 ? -2.211 6.072 -5.909 1.00 93.44 176 ASN A C 1
ATOM 1419 O O . ASN A 1 176 ? -2.950 5.830 -4.955 1.00 93.44 176 ASN A O 1
ATOM 1423 N N . TRP A 1 177 ? -0.927 6.399 -5.755 1.00 95.19 177 TRP A N 1
ATOM 1424 C CA . TRP A 1 177 ? -0.279 6.559 -4.454 1.00 95.19 177 TRP A CA 1
ATOM 1425 C C . TRP A 1 177 ? -0.954 7.623 -3.585 1.00 95.19 177 TRP A C 1
ATOM 1427 O O . TRP A 1 177 ? -1.284 7.356 -2.436 1.00 95.19 177 TRP A O 1
ATOM 1437 N N . ILE A 1 178 ? -1.239 8.802 -4.136 1.00 94.00 178 ILE A N 1
ATOM 1438 C CA . ILE A 1 178 ? -1.927 9.896 -3.441 1.00 94.00 178 ILE A CA 1
ATOM 1439 C C . ILE A 1 178 ? -3.326 9.455 -3.006 1.00 94.00 178 ILE A C 1
ATOM 1441 O O . ILE A 1 178 ? -3.727 9.729 -1.876 1.00 94.00 178 ILE A O 1
ATOM 1445 N N . LYS A 1 179 ? -4.069 8.738 -3.862 1.00 93.00 179 LYS A N 1
ATOM 1446 C CA . LYS A 1 179 ? -5.382 8.182 -3.491 1.00 93.00 179 LYS A CA 1
ATOM 1447 C C . LYS A 1 179 ? -5.262 7.208 -2.319 1.00 93.00 179 LYS A C 1
ATOM 1449 O O . LYS A 1 179 ? -6.012 7.349 -1.357 1.00 93.00 179 LYS A O 1
ATOM 1454 N N . PHE A 1 180 ? -4.318 6.269 -2.384 1.00 95.75 180 PHE A N 1
ATOM 1455 C CA . PHE A 1 180 ? -4.059 5.301 -1.317 1.00 95.75 180 PHE A CA 1
ATOM 1456 C C . PHE A 1 180 ? -3.683 5.992 0.004 1.00 95.75 180 PHE A C 1
ATOM 1458 O O . PHE A 1 180 ? -4.345 5.782 1.022 1.00 95.75 180 PHE A O 1
ATOM 1465 N N . LEU A 1 181 ? -2.690 6.887 -0.023 1.00 95.38 181 LEU A N 1
ATOM 1466 C CA . LEU A 1 181 ? -2.228 7.634 1.150 1.00 95.38 181 LEU A CA 1
ATOM 1467 C C . LEU A 1 181 ? -3.336 8.510 1.745 1.00 95.38 181 LEU A C 1
ATOM 1469 O O . LEU A 1 181 ? -3.452 8.597 2.960 1.00 95.38 181 LEU A O 1
ATOM 1473 N N . ASN A 1 182 ? -4.204 9.101 0.919 1.00 94.31 182 ASN A N 1
ATOM 1474 C CA . ASN A 1 182 ? -5.333 9.907 1.392 1.00 94.31 182 ASN A CA 1
ATOM 1475 C C . ASN A 1 182 ? -6.380 9.063 2.132 1.00 94.31 182 ASN A C 1
ATOM 1477 O O . ASN A 1 182 ? -6.939 9.504 3.134 1.00 94.31 182 ASN A O 1
ATOM 1481 N N . VAL A 1 183 ? -6.660 7.844 1.657 1.00 95.88 183 VAL A N 1
ATOM 1482 C CA . VAL A 1 183 ? -7.554 6.924 2.379 1.00 95.88 183 VAL A CA 1
ATOM 1483 C C . VAL A 1 183 ? -6.910 6.493 3.696 1.00 95.88 183 VAL A C 1
ATOM 1485 O O . VAL A 1 183 ? -7.593 6.473 4.722 1.00 95.88 183 VAL A O 1
ATOM 1488 N N . LEU A 1 184 ? -5.605 6.206 3.692 1.00 96.62 184 LEU A N 1
ATOM 1489 C CA . LEU A 1 184 ? -4.854 5.841 4.894 1.00 96.62 184 LEU A CA 1
ATOM 1490 C C . LEU A 1 184 ? -4.861 6.967 5.938 1.00 96.62 184 LEU A C 1
ATOM 1492 O O . LEU A 1 184 ? -5.261 6.736 7.077 1.00 96.62 184 LEU A O 1
ATOM 1496 N N . GLU A 1 185 ? -4.516 8.186 5.527 1.00 95.62 185 GLU A N 1
ATOM 1497 C CA . GLU A 1 185 ? -4.537 9.406 6.341 1.00 95.62 185 GLU A CA 1
ATOM 1498 C C . GLU A 1 185 ? -5.918 9.633 6.975 1.00 95.62 185 GLU A C 1
ATOM 1500 O O . GLU A 1 185 ? -6.039 9.717 8.197 1.00 95.62 185 GLU A O 1
ATOM 1505 N N . LYS A 1 186 ? -6.986 9.633 6.167 1.00 95.69 186 LYS A N 1
ATOM 1506 C CA . LYS A 1 186 ? -8.363 9.835 6.652 1.00 95.69 186 LYS A CA 1
ATOM 1507 C C . LYS A 1 186 ? -8.827 8.736 7.600 1.00 95.69 186 LYS A C 1
ATOM 1509 O O . LYS A 1 186 ? -9.574 9.004 8.541 1.00 95.69 186 LYS A O 1
ATOM 1514 N N . SER A 1 187 ? -8.408 7.495 7.363 1.00 96.56 187 SER A N 1
ATOM 1515 C CA . SER A 1 187 ? -8.762 6.378 8.242 1.00 96.56 187 SER A CA 1
ATOM 1516 C C . SER A 1 187 ? -8.062 6.509 9.597 1.00 96.56 187 SER A C 1
ATOM 1518 O O . SER A 1 187 ? -8.701 6.339 10.640 1.00 96.56 187 SER A O 1
ATOM 1520 N N . LEU A 1 188 ? -6.781 6.895 9.596 1.00 96.19 188 LEU A N 1
ATOM 1521 C CA . LEU A 1 188 ? -6.027 7.204 10.812 1.00 96.19 188 LEU A CA 1
ATOM 1522 C C . LEU A 1 188 ? -6.629 8.391 11.568 1.00 96.19 188 LEU A C 1
ATOM 1524 O O . LEU A 1 188 ? -6.811 8.296 12.780 1.00 96.19 188 LEU A O 1
ATOM 1528 N N . GLU A 1 189 ? -7.003 9.463 10.869 1.00 95.19 189 GLU A N 1
ATOM 1529 C CA . GLU A 1 189 ? -7.666 10.631 11.455 1.00 95.19 189 GLU A CA 1
ATOM 1530 C C . GLU A 1 189 ? -8.999 10.243 12.109 1.00 95.19 189 GLU A C 1
ATOM 1532 O O . GLU A 1 189 ? -9.252 10.561 13.274 1.00 95.19 189 GLU A O 1
ATOM 1537 N N . LYS A 1 190 ? -9.842 9.483 11.398 1.00 94.94 190 LYS A N 1
ATOM 1538 C CA . LYS A 1 190 ? -11.132 9.004 11.912 1.00 94.94 190 LYS A CA 1
ATOM 1539 C C . LYS A 1 190 ? -10.957 8.175 13.183 1.00 94.94 190 LYS A C 1
ATOM 1541 O O . LYS A 1 190 ? -11.679 8.381 14.165 1.00 94.94 190 LYS A O 1
ATOM 1546 N N . GLN A 1 191 ? -10.004 7.243 13.187 1.00 95.06 191 GLN A N 1
ATOM 1547 C CA . GLN A 1 191 ? -9.710 6.447 14.375 1.00 95.06 191 GLN A CA 1
ATOM 1548 C C . GLN A 1 191 ? -9.091 7.289 15.502 1.00 95.06 191 GLN A C 1
ATOM 1550 O O . GLN A 1 191 ? -9.459 7.106 16.664 1.00 95.06 191 GLN A O 1
ATOM 1555 N N . GLY A 1 192 ? -8.221 8.244 15.171 1.00 94.62 192 GLY A N 1
ATOM 1556 C CA . GLY A 1 192 ? -7.640 9.211 16.103 1.00 94.62 192 GLY A CA 1
ATOM 1557 C C . GLY A 1 192 ? -8.713 10.019 16.821 1.00 94.62 192 GLY A C 1
ATOM 1558 O O . GLY A 1 192 ? -8.743 10.049 18.047 1.00 94.62 192 GLY A O 1
ATOM 1559 N N . ASN A 1 193 ? -9.677 10.567 16.085 1.00 93.56 193 ASN A N 1
ATOM 1560 C CA . ASN A 1 193 ? -10.810 11.296 16.657 1.00 93.56 193 ASN A CA 1
ATOM 1561 C C . ASN A 1 193 ? -11.675 10.414 17.571 1.00 93.56 193 ASN A C 1
ATOM 1563 O O . ASN A 1 193 ? -12.122 10.858 18.627 1.00 93.56 193 ASN A O 1
ATOM 1567 N N . ARG A 1 194 ? -11.874 9.138 17.217 1.00 92.25 194 ARG A N 1
ATOM 1568 C CA . ARG A 1 194 ? -12.617 8.179 18.053 1.00 92.25 194 ARG A CA 1
ATOM 1569 C C . ARG A 1 194 ? -11.915 7.877 19.381 1.00 92.25 194 ARG A C 1
ATOM 1571 O O . ARG A 1 194 ? -12.606 7.666 20.380 1.00 92.25 194 ARG A O 1
ATOM 1578 N N . ILE A 1 195 ? -10.586 7.784 19.374 1.00 92.19 195 ILE A N 1
ATOM 1579 C CA . ILE A 1 195 ? -9.785 7.326 20.520 1.00 92.19 195 ILE A CA 1
ATOM 1580 C C . ILE A 1 195 ? -9.319 8.509 21.376 1.00 92.19 195 ILE A C 1
ATOM 1582 O O . ILE A 1 195 ? -9.486 8.485 22.589 1.00 92.19 195 ILE A O 1
ATOM 1586 N N . TYR A 1 196 ? -8.791 9.560 20.751 1.00 90.75 196 TYR A N 1
ATOM 1587 C CA . TYR A 1 196 ? -8.211 10.731 21.415 1.00 90.75 196 TYR A CA 1
ATOM 1588 C C . TYR A 1 196 ? -9.173 11.919 21.520 1.00 90.75 196 TYR A C 1
ATOM 1590 O O . TYR A 1 196 ? -8.990 12.782 22.372 1.00 90.75 196 TYR A O 1
ATOM 1598 N N . GLY A 1 197 ? -10.204 11.977 20.670 1.00 79.94 197 GLY A N 1
ATOM 1599 C CA . GLY A 1 197 ? -11.211 13.046 20.689 1.00 79.94 197 GLY A CA 1
ATOM 1600 C C . GLY A 1 197 ? -12.289 12.872 21.763 1.00 79.94 197 GLY A C 1
ATOM 1601 O O . GLY A 1 197 ? -13.033 13.811 22.048 1.00 79.94 197 GLY A O 1
ATOM 1602 N N . LYS A 1 198 ? -12.368 11.698 22.402 1.00 61.06 198 LYS A N 1
ATOM 1603 C CA . LYS A 1 198 ? -13.164 11.520 23.619 1.00 61.06 198 LYS A CA 1
ATOM 1604 C C . LYS A 1 198 ? -12.451 12.240 24.762 1.00 61.06 198 LYS A C 1
ATOM 1606 O O . LYS A 1 198 ? -11.510 11.703 25.337 1.00 61.06 198 LYS A O 1
ATOM 1611 N N . LYS A 1 199 ? -12.885 13.466 25.078 1.00 43.47 199 LYS A N 1
ATOM 1612 C CA . LYS A 1 199 ? -12.535 14.085 26.364 1.00 43.47 199 LYS A CA 1
ATOM 1613 C C . LYS A 1 199 ? -13.008 13.155 27.499 1.00 43.47 199 LYS A C 1
ATOM 1615 O O . LYS A 1 199 ? -14.081 12.568 27.339 1.00 43.47 199 LYS A O 1
ATOM 1620 N N . PRO A 1 200 ? -12.218 12.993 28.576 1.00 48.69 200 PRO A N 1
ATOM 1621 C CA . PRO A 1 200 ? -12.661 12.280 29.771 1.00 48.69 200 PRO A CA 1
ATOM 1622 C C . PRO A 1 200 ? -13.926 12.907 30.367 1.00 48.69 200 PRO A C 1
ATOM 1624 O O . PRO A 1 200 ? -14.111 14.138 30.204 1.00 48.69 200 PRO A O 1
#

Foldseek 3Di:
DAFAEEEEAAPLLVVLLVLLCVLQCPDPVRVPVFCNSPVVSYDYHYQPHLVSSLVCCLVPVVPCLQAGHYEYEFEQAPSSVVSLVVSCVSCVVVVHDDDELARYHYLDHNGDVVVQFDVVVVVVCCVVPVVQWPDWDADPVRHTDHTDGDPVNSVVVSVVVSVVSNPDPDCPRCVSVSVRSNSVSVSNVVSCCVNVVPDD

Radius of gyration: 17.35 Å; chains: 1; bounding box: 34×37×55 Å

Sequence (200 aa):
MNKYNVIVEGETDSFYISKVLSIISKSAQCSEVFPILSSGDVSFLDQGGVSNLAGFVKSTYEFIIKERPCIIVLDGDNAGQKVQRELQGYLGNKKIPFKSNEDFIFVYKNFAIEGLFPEVWLKEYHNSHPDLFKEFSLDSCDNLTVFELKDDKKKKFMEMILKKAEEQKEMDWASNWIKFLNVLEKSLEKQGNRIYGKKP